Protein AF-0000000075736656 (afdb_homodimer)

Nearest PDB structures (foldseek):
  2fg9-assembly1_A  TM=9.011E-01  e=1.372E-15  Bacteroides thetaiotaomicron VPI-5482
  2fur-assembly1_B  TM=9.206E-01  e=6.835E-12  Thermoplasma acidophilum
  4ybn-assembly1_B  TM=9.066E-01  e=8.444E-11  Mycolicibacterium smegmatis MC2 155
  2hti-assembly1_A-2  TM=8.892E-01  e=1.388E-09  Halalkalibacterium halodurans
  3db0-assembly1_B  TM=8.129E-01  e=2.282E-08  Listeria innocua

Solvent-accessible surface area (backbone atoms only — not comparable to full-atom values): 19561 Å² total; per-residue (Å²): 129,81,70,53,76,59,56,61,67,61,54,82,69,63,87,76,46,49,73,45,77,50,61,69,58,45,51,48,53,62,66,68,50,59,58,34,38,40,16,30,14,52,93,39,39,22,38,57,48,76,38,54,43,18,71,78,90,66,37,40,29,32,74,39,66,79,64,53,58,69,53,58,34,46,76,77,33,34,40,32,11,38,36,36,67,50,80,65,57,67,45,83,47,96,47,75,89,54,47,26,57,18,30,40,33,36,37,32,34,29,41,50,44,78,56,78,54,63,70,59,42,52,50,42,51,48,46,34,48,51,74,77,35,89,71,82,78,86,75,54,68,72,57,54,71,58,46,34,34,35,36,30,47,62,73,40,75,45,25,37,34,29,58,73,66,76,76,71,71,77,60,74,73,83,71,101,130,83,71,54,75,60,55,61,68,63,53,82,67,61,89,75,46,48,72,46,78,51,62,69,59,46,50,48,52,61,67,68,52,58,57,34,38,39,14,30,14,51,93,38,40,22,41,55,47,77,39,56,42,16,71,78,89,67,38,39,29,32,74,40,65,77,64,54,60,68,53,58,35,45,75,78,33,33,40,32,10,37,36,36,69,50,82,63,56,67,44,83,48,95,47,74,90,54,46,26,56,17,30,40,35,37,37,32,35,27,42,49,44,79,56,77,53,63,70,60,41,51,52,41,49,47,46,33,47,51,74,78,36,90,72,84,78,85,75,54,68,71,57,54,68,57,47,33,32,36,36,30,46,64,73,39,74,46,24,38,34,29,59,73,64,77,76,70,72,78,59,73,73,83,73,100

Foldseek 3Di:
DPPPPQVVVPPPDPDFKDWDPDLVVVVCQVLVDQKKWKWADDPNDIDIDIFGWFDDSFKIKGKDFCDDDVNVRCVPGQKMKMKGKDFDAWDDDPDPVLIKGFMKMKMFIWGKDKDDDLVVLQVGVCRRVVSPDVDDDDDDPVNSVRMIMMMTGTPDMIMIGMPPDDSPDPPPPVVD/DPPPPQVVVPDPDPDQKDWDPDLVVVVCQVLPDQKKWKWADDPNDIDIDIFGWFDDSFKIKGKDFCDDDVNVRCVPGQKMKMKGKDFDAWDDDPDPVLIKGFMKMKMFIWGKDKDDDLVVLQVGVCRRVVSPDVDDDDDDPVNSVRMIMMMTGTPDMIMIGMPPDDSPDPPPPVVD

Secondary structure (DSSP, 8-state):
----HHHHH-S---TTSEEE--HHHHHHHHHH-SEEEEEEEETTEEEEEEEEEEE-SSEEEEEE-SSSHHHHHHTT--EEEEEEEEEEEEE--SSGGG-EEEEEEEEEEEEEEE---HHHHHHHHHHHHTTT-S------HHHHHH-EEEEEEEEEEEEEEES-S------TTS--/----HHHHH-S---TTSEEE--HHHHHHHHHH-SEEEEEEEETTEEEEEEEEEEE-SSEEEEEE-SSSHHHHHHTT--EEEEEEEEEEEEE--SSGGG-EEEEEEEEEEEEEEE---HHHHHHHHHHHHTTT-S------HHHHHH-EEEEEEEEEEEEEEES-S------TTS--

pLDDT: mean 78.46, std 19.65, range [22.95, 98.38]

Radius of gyration: 20.59 Å; Cα contacts (8 Å, |Δi|>4): 726; chains: 2; bounding box: 44×62×47 Å

Organism: Rhodopseudomonas palustris (strain ATCC BAA-98 / CGA009) (NCBI:txid258594)

Structure (mmCIF, N/CA/C/O backbone):
data_AF-0000000075736656-model_v1
#
loop_
_entity.id
_entity.type
_entity.pdbx_description
1 polymer 'Nitroimidazole resistance protein'
#
loop_
_atom_site.group_PDB
_atom_site.id
_atom_site.type_symbol
_at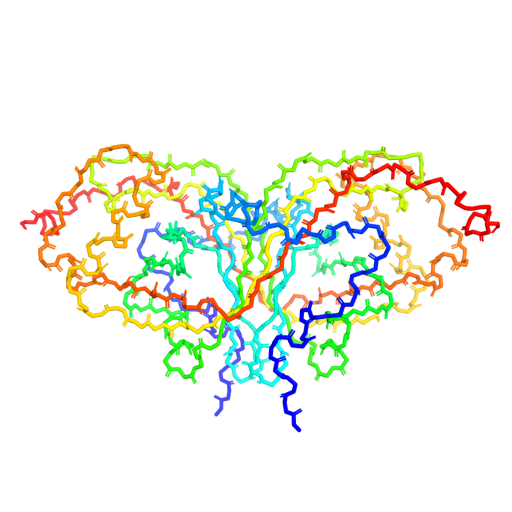om_site.label_atom_id
_atom_site.label_alt_id
_atom_site.label_comp_id
_atom_site.label_asym_id
_atom_site.label_entity_id
_atom_site.label_seq_id
_atom_site.pdbx_PDB_ins_code
_atom_site.Cartn_x
_atom_site.Cartn_y
_atom_site.Cartn_z
_atom_site.occupancy
_atom_site.B_iso_or_equiv
_atom_site.auth_seq_id
_atom_site.auth_comp_id
_atom_site.auth_asym_id
_atom_site.auth_atom_id
_atom_site.pdbx_PDB_model_num
ATOM 1 N N . MET A 1 1 ? 10.953 14.062 -20.953 1 29.14 1 MET A N 1
ATOM 2 C CA . MET A 1 1 ? 11.711 12.859 -20.625 1 29.14 1 MET A CA 1
ATOM 3 C C . MET A 1 1 ? 11.289 12.289 -19.281 1 29.14 1 MET A C 1
ATOM 5 O O . MET A 1 1 ? 11.336 12.992 -18.266 1 29.14 1 MET A O 1
ATOM 9 N N . THR A 1 2 ? 10.383 11.344 -19.344 1 38.88 2 THR A N 1
ATOM 10 C CA . THR A 1 2 ? 9.742 10.734 -18.188 1 38.88 2 THR A CA 1
ATOM 11 C C . THR A 1 2 ? 10.781 10.172 -17.234 1 38.88 2 THR A C 1
ATOM 13 O O . THR A 1 2 ? 11.648 9.391 -17.625 1 38.88 2 THR A O 1
ATOM 16 N N . GLU A 1 3 ? 11.195 10.938 -16.297 1 46.56 3 GLU A N 1
ATOM 17 C CA . GLU A 1 3 ? 12.219 10.484 -15.352 1 46.56 3 GLU A CA 1
ATOM 18 C C . GLU A 1 3 ? 11.984 9.031 -14.938 1 46.56 3 GLU A C 1
ATOM 20 O O . GLU A 1 3 ? 10.852 8.625 -14.688 1 46.56 3 GLU A O 1
ATOM 25 N N . PRO A 1 4 ? 12.984 8.188 -15.227 1 47.38 4 PRO A N 1
ATOM 26 C CA . PRO A 1 4 ? 12.859 6.773 -14.883 1 47.38 4 PRO A CA 1
ATOM 27 C C . PRO A 1 4 ? 12.367 6.559 -13.453 1 47.38 4 PRO A C 1
ATOM 29 O O . PRO A 1 4 ? 12.617 7.395 -12.578 1 47.38 4 PRO A O 1
ATOM 32 N N . ALA A 1 5 ? 11.352 5.723 -13.336 1 49.19 5 ALA A N 1
ATOM 33 C CA . ALA A 1 5 ? 10.82 5.363 -12.023 1 49.19 5 ALA A CA 1
ATOM 34 C C . ALA A 1 5 ? 11.922 5.324 -10.969 1 49.19 5 ALA A C 1
ATOM 36 O O . ALA A 1 5 ? 11.703 5.676 -9.812 1 49.19 5 ALA A O 1
ATOM 37 N N . SER A 1 6 ? 13.133 4.922 -11.43 1 48.47 6 SER A N 1
ATOM 38 C CA . SER A 1 6 ? 14.297 4.824 -10.555 1 48.47 6 SER A CA 1
ATOM 39 C C . SER A 1 6 ? 14.664 6.184 -9.969 1 48.47 6 SER A C 1
ATOM 41 O O . SER A 1 6 ? 15.164 6.262 -8.844 1 48.47 6 SER A O 1
ATOM 43 N N . ASP A 1 7 ? 14.438 7.176 -10.719 1 49.66 7 ASP A N 1
ATOM 44 C CA . ASP A 1 7 ? 14.828 8.508 -10.266 1 49.66 7 ASP A CA 1
ATOM 45 C C . ASP A 1 7 ? 13.969 8.953 -9.086 1 49.66 7 ASP A C 1
ATOM 47 O O . ASP A 1 7 ? 14.445 9.688 -8.211 1 49.66 7 ASP A O 1
ATOM 51 N N . LEU A 1 8 ? 12.836 8.414 -9.094 1 49.81 8 LEU A N 1
ATOM 52 C CA . LEU A 1 8 ? 11.922 8.766 -8.008 1 49.81 8 LEU A CA 1
ATOM 53 C C . LEU A 1 8 ? 12.445 8.25 -6.672 1 49.81 8 LEU A C 1
ATOM 55 O O . LEU A 1 8 ? 12.227 8.875 -5.633 1 49.81 8 LEU A O 1
ATOM 59 N N . LEU A 1 9 ? 13.172 7.172 -6.742 1 52.06 9 LEU A N 1
ATOM 60 C CA . LEU A 1 9 ? 13.664 6.555 -5.516 1 52.06 9 LEU A CA 1
ATOM 61 C C . LEU A 1 9 ? 15.039 7.105 -5.148 1 52.06 9 LEU A C 1
ATOM 63 O O . LEU A 1 9 ? 15.555 6.828 -4.066 1 52.06 9 LEU A O 1
ATOM 67 N N . SER A 1 10 ? 15.695 7.77 -6.09 1 49.81 10 SER A N 1
ATOM 68 C CA . SER A 1 10 ? 17.078 8.195 -5.902 1 49.81 10 SER A CA 1
ATOM 69 C C . SER A 1 10 ? 17.156 9.469 -5.059 1 49.81 10 SER A C 1
ATOM 71 O O . SER A 1 10 ? 18.25 9.953 -4.754 1 49.81 10 SER A O 1
ATOM 73 N N . ARG A 1 11 ? 16.078 10.016 -4.777 1 50.47 11 ARG A N 1
ATOM 74 C CA . ARG A 1 11 ? 16.219 11.273 -4.043 1 50.47 11 ARG A CA 1
ATOM 75 C C . ARG A 1 11 ? 16.625 11.008 -2.594 1 50.47 11 ARG A C 1
ATOM 77 O O . ARG A 1 11 ? 16.141 10.062 -1.972 1 50.47 11 ARG A O 1
ATOM 84 N N . PRO A 1 12 ? 17.75 11.789 -2.209 1 45 12 PRO A N 1
ATOM 85 C CA . PRO A 1 12 ? 18.203 11.625 -0.825 1 45 12 PRO A CA 1
ATOM 86 C C . PRO A 1 12 ? 17.062 11.781 0.187 1 45 12 PRO A C 1
ATOM 88 O O . PRO A 1 12 ? 16.156 12.586 -0.021 1 45 12 PRO A O 1
ATOM 91 N N . MET A 1 13 ? 16.734 10.648 0.789 1 46.41 13 MET A N 1
ATOM 92 C CA . MET A 1 13 ? 15.711 10.664 1.836 1 46.41 13 MET A CA 1
ATOM 93 C C . MET A 1 13 ? 16.031 11.727 2.885 1 46.41 13 MET A C 1
ATOM 95 O O . MET A 1 13 ? 17.188 12.023 3.145 1 46.41 13 MET A O 1
ATOM 99 N N . ARG A 1 14 ? 15.18 12.5 3.252 1 46.38 14 ARG A N 1
ATOM 100 C CA . ARG A 1 14 ? 15.367 13.484 4.312 1 46.38 14 ARG A CA 1
ATOM 101 C C . ARG A 1 14 ? 16.062 12.859 5.52 1 46.38 14 ARG A C 1
ATOM 103 O O . ARG A 1 14 ? 16.031 11.641 5.695 1 46.38 14 ARG A O 1
ATOM 110 N N . ARG A 1 15 ? 16.656 13.586 6.438 1 41.12 15 ARG A N 1
ATOM 111 C CA . ARG A 1 15 ? 17.578 13.383 7.543 1 41.12 15 ARG A CA 1
ATOM 112 C C . ARG A 1 15 ? 17.125 12.234 8.445 1 41.12 15 ARG A C 1
ATOM 114 O O . ARG A 1 15 ? 17.953 11.555 9.055 1 41.12 15 ARG A O 1
ATOM 121 N N . ARG A 1 16 ? 15.891 12.117 8.805 1 46.28 16 ARG A N 1
ATOM 122 C CA . ARG A 1 16 ? 15.617 11.211 9.922 1 46.28 16 ARG A CA 1
ATOM 123 C C . ARG A 1 16 ? 15.547 9.766 9.445 1 46.28 16 ARG A C 1
ATOM 125 O O . ARG A 1 16 ? 15.383 8.852 10.258 1 46.28 16 ARG A O 1
ATOM 132 N N . SER A 1 17 ? 15.281 9.43 8.242 1 52.59 17 SER A N 1
ATOM 133 C CA . SER A 1 17 ? 15.195 8.031 7.816 1 52.59 17 SER A CA 1
ATOM 134 C C . SER A 1 17 ? 16.531 7.523 7.305 1 52.59 17 SER A C 1
ATOM 136 O O . SER A 1 17 ? 17.25 8.242 6.605 1 52.59 17 SER A O 1
ATOM 138 N N . ARG A 1 18 ? 17.078 6.398 8.031 1 61.66 18 ARG A N 1
ATOM 139 C CA . ARG A 1 18 ? 18.281 5.723 7.551 1 61.66 18 ARG A CA 1
ATOM 140 C C . ARG A 1 18 ? 17.969 4.863 6.328 1 61.66 18 ARG A C 1
ATOM 142 O O . ARG A 1 18 ? 17.062 4.035 6.359 1 61.66 18 ARG A O 1
ATOM 149 N N . GLU A 1 19 ? 18.531 5.242 5.184 1 71.94 19 GLU A N 1
ATOM 150 C CA . GLU A 1 19 ? 18.484 4.387 4.004 1 71.94 19 GLU A CA 1
ATOM 151 C C . GLU A 1 19 ? 19.109 3.023 4.293 1 71.94 19 GLU A C 1
ATOM 153 O O . GLU A 1 19 ? 20.172 2.938 4.926 1 71.94 19 GLU A O 1
ATOM 158 N N . ILE A 1 20 ? 18.344 2.023 4.07 1 74.44 20 ILE A N 1
ATOM 159 C CA . ILE A 1 20 ? 18.891 0.67 4.129 1 74.44 20 ILE A CA 1
ATOM 160 C C . ILE A 1 20 ? 19.547 0.323 2.797 1 74.44 20 ILE A C 1
ATOM 162 O O . ILE A 1 20 ? 18.859 0.112 1.793 1 74.44 20 ILE A O 1
ATOM 166 N N . SER A 1 21 ? 20.766 0.365 2.779 1 72.94 21 SER A N 1
ATOM 167 C CA . SER A 1 21 ? 21.484 0.121 1.543 1 72.94 21 SER A CA 1
ATOM 168 C C . SER A 1 21 ? 21.922 -1.338 1.433 1 72.94 21 SER A C 1
ATOM 170 O O . SER A 1 21 ? 22.234 -1.816 0.341 1 72.94 21 SER A O 1
ATOM 172 N N . ASP A 1 22 ? 21.891 -2.039 2.543 1 80.69 22 ASP A N 1
ATOM 173 C CA . ASP A 1 22 ? 22.312 -3.436 2.549 1 80.69 22 ASP A CA 1
ATOM 174 C C . ASP A 1 22 ? 21.25 -4.336 1.92 1 80.69 22 ASP A C 1
ATOM 176 O O . ASP A 1 22 ? 20.156 -4.492 2.471 1 80.69 22 ASP A O 1
ATOM 180 N N . ARG A 1 23 ? 21.656 -4.922 0.83 1 85.5 23 ARG A N 1
ATOM 181 C CA . ARG A 1 23 ? 20.719 -5.77 0.085 1 85.5 23 ARG A CA 1
ATOM 182 C C . ARG A 1 23 ? 20.234 -6.934 0.941 1 85.5 23 ARG A C 1
ATOM 184 O O . ARG A 1 23 ? 19.094 -7.359 0.826 1 85.5 23 ARG A O 1
ATOM 191 N N . ALA A 1 24 ? 21.141 -7.379 1.772 1 87.81 24 ALA A N 1
ATOM 192 C CA . ALA A 1 24 ? 20.766 -8.492 2.639 1 87.81 24 ALA A CA 1
ATOM 193 C C . ALA A 1 24 ? 19.641 -8.086 3.588 1 87.81 24 ALA A C 1
ATOM 195 O O . ALA A 1 24 ? 18.734 -8.883 3.859 1 87.81 24 ALA A O 1
ATOM 196 N N . GLU A 1 25 ? 19.688 -6.875 4.043 1 86.12 25 GLU A N 1
ATOM 197 C CA . GLU A 1 25 ? 18.641 -6.367 4.922 1 86.12 25 GLU A CA 1
ATOM 198 C C . GLU A 1 25 ? 17.328 -6.184 4.16 1 86.12 25 GLU A C 1
ATOM 200 O O . GLU A 1 25 ? 16.25 -6.488 4.68 1 86.12 25 GLU A O 1
ATOM 205 N N . ILE A 1 26 ? 17.453 -5.715 2.99 1 89.5 26 ILE A N 1
ATOM 206 C CA . ILE A 1 26 ? 16.281 -5.527 2.141 1 89.5 26 ILE A CA 1
ATOM 207 C C . ILE A 1 26 ? 15.625 -6.879 1.871 1 89.5 26 ILE A C 1
ATOM 209 O O . ILE A 1 26 ? 14.406 -7.02 2.021 1 89.5 26 ILE A O 1
ATOM 213 N N . ASP A 1 27 ? 16.469 -7.848 1.568 1 89.94 27 ASP A N 1
ATOM 214 C CA . ASP A 1 27 ? 15.945 -9.188 1.295 1 89.94 27 ASP A CA 1
ATOM 215 C C . ASP A 1 27 ? 15.273 -9.773 2.531 1 89.94 27 ASP A C 1
ATOM 217 O O . ASP A 1 27 ? 14.258 -10.461 2.418 1 89.94 27 ASP A O 1
ATOM 221 N N . ALA A 1 28 ? 15.844 -9.461 3.66 1 88.25 28 ALA A N 1
ATOM 222 C CA . ALA A 1 28 ? 15.273 -9.969 4.906 1 88.25 28 ALA A CA 1
ATOM 223 C C . ALA A 1 28 ? 13.891 -9.375 5.152 1 88.25 28 ALA A C 1
ATOM 225 O O . ALA A 1 28 ? 12.977 -10.07 5.613 1 88.25 28 ALA A O 1
ATOM 226 N N . ILE A 1 29 ? 13.766 -8.117 4.801 1 88.81 29 ILE A N 1
ATOM 227 C CA . ILE A 1 29 ? 12.477 -7.453 4.965 1 88.81 29 ILE A CA 1
ATOM 228 C C . ILE A 1 29 ? 11.461 -8.047 3.992 1 88.81 29 ILE A C 1
ATOM 230 O O . ILE A 1 29 ? 10.328 -8.367 4.379 1 88.81 29 ILE A O 1
ATOM 234 N N . LEU A 1 30 ? 11.883 -8.289 2.785 1 90.56 30 LEU A N 1
ATOM 235 C CA . LEU A 1 30 ? 11 -8.875 1.778 1 90.56 30 LEU A CA 1
ATOM 236 C C . LEU A 1 30 ? 10.578 -10.281 2.176 1 90.56 30 LEU A C 1
ATOM 238 O O . LEU A 1 30 ? 9.461 -10.711 1.869 1 90.56 30 LEU A O 1
ATOM 242 N N . ALA A 1 31 ? 11.461 -10.898 2.914 1 85.62 31 ALA A N 1
ATOM 243 C CA . ALA A 1 31 ? 11.203 -12.281 3.299 1 85.62 31 ALA A CA 1
ATOM 244 C C . ALA A 1 31 ? 10.398 -12.352 4.594 1 85.62 31 ALA A C 1
ATOM 246 O O . ALA A 1 31 ? 9.867 -13.406 4.945 1 85.62 31 ALA A O 1
ATOM 247 N N . SER A 1 32 ? 10.312 -11.234 5.289 1 81.5 32 SER A N 1
ATOM 248 C CA . SER A 1 32 ? 9.781 -11.258 6.648 1 81.5 32 SER A CA 1
ATOM 249 C C . SER A 1 32 ? 8.266 -11.102 6.648 1 81.5 32 SER A C 1
ATOM 251 O O . SER A 1 32 ? 7.59 -11.539 7.586 1 81.5 32 SER A O 1
ATOM 253 N N . ASP A 1 33 ? 7.746 -10.43 5.684 1 82.19 33 ASP A N 1
ATOM 254 C CA . ASP A 1 33 ? 6.305 -10.195 5.668 1 82.19 33 ASP A CA 1
ATOM 255 C C . ASP A 1 33 ? 5.613 -11.055 4.617 1 82.19 33 ASP A C 1
ATOM 257 O O . ASP A 1 33 ? 6.273 -11.617 3.736 1 82.19 33 ASP A O 1
ATOM 261 N N . LYS A 1 34 ? 4.258 -11.25 4.801 1 85.81 34 LYS A N 1
ATOM 262 C CA . LYS A 1 34 ? 3.471 -12.055 3.875 1 85.81 34 LYS A CA 1
ATOM 263 C C . LYS A 1 34 ? 2.65 -11.18 2.936 1 85.81 34 LYS A C 1
ATOM 265 O O . LYS A 1 34 ? 2.156 -11.648 1.909 1 85.81 34 LYS A O 1
ATOM 270 N N . VAL A 1 35 ? 2.535 -9.961 3.369 1 88.88 35 VAL A N 1
ATOM 271 C CA . VAL A 1 35 ? 1.674 -9.078 2.592 1 88.88 35 VAL A CA 1
ATOM 272 C C . VAL A 1 35 ? 2.525 -8.039 1.854 1 88.88 35 VAL A C 1
ATOM 274 O O . VAL A 1 35 ? 3.42 -7.43 2.443 1 88.88 35 VAL A O 1
ATOM 277 N N . LEU A 1 36 ? 2.334 -7.965 0.629 1 93 36 LEU A N 1
ATOM 278 C CA . LEU A 1 36 ? 2.896 -6.957 -0.261 1 93 36 LEU A CA 1
ATOM 279 C C . LEU A 1 36 ? 1.827 -5.965 -0.707 1 93 36 LEU A C 1
ATOM 281 O O . LEU A 1 36 ? 0.732 -6.367 -1.108 1 93 36 LEU A O 1
ATOM 285 N N . HIS A 1 37 ? 2.066 -4.684 -0.543 1 95.38 37 HIS A N 1
ATOM 286 C CA . HIS A 1 37 ? 1.187 -3.672 -1.119 1 95.38 37 HIS A CA 1
ATOM 287 C C . HIS A 1 37 ? 1.62 -3.309 -2.535 1 95.38 37 HIS A C 1
ATOM 289 O O . HIS A 1 37 ? 2.756 -2.881 -2.75 1 95.38 37 HIS A O 1
ATOM 295 N N . LEU A 1 38 ? 0.745 -3.51 -3.455 1 97.06 38 LEU A N 1
ATOM 296 C CA . LEU A 1 38 ? 1.059 -3.365 -4.871 1 97.06 38 LEU A CA 1
ATOM 297 C C . LEU A 1 38 ? 0.313 -2.18 -5.477 1 97.06 38 LEU A C 1
ATOM 299 O O . LEU A 1 38 ? -0.919 -2.141 -5.457 1 97.06 38 LEU A O 1
ATOM 303 N N . ALA A 1 39 ? 1.036 -1.249 -5.984 1 98.19 39 ALA A N 1
ATOM 304 C CA . ALA A 1 39 ? 0.445 -0.102 -6.668 1 98.19 39 ALA A CA 1
ATOM 305 C C . ALA A 1 39 ? 0.59 -0.231 -8.18 1 98.19 39 ALA A C 1
ATOM 307 O O . ALA A 1 39 ? 1.651 -0.614 -8.68 1 98.19 39 ALA A O 1
ATOM 308 N N . LEU A 1 40 ? -0.44 0.026 -8.844 1 98.12 40 LEU A N 1
ATOM 309 C CA . LEU A 1 40 ? -0.55 0.041 -10.297 1 98.12 40 LEU A CA 1
ATOM 310 C C . LEU A 1 40 ? -1.104 1.375 -10.789 1 98.12 40 LEU A C 1
ATOM 312 O O . LEU A 1 40 ? -1.563 2.193 -9.984 1 98.12 40 LEU A O 1
ATOM 316 N N . ALA A 1 41 ? -1.006 1.618 -12.086 1 97.62 41 ALA A N 1
ATOM 317 C CA . ALA A 1 41 ? -1.57 2.846 -12.648 1 97.62 41 ALA A CA 1
ATOM 318 C C . ALA A 1 41 ? -2.135 2.604 -14.039 1 97.62 41 ALA A C 1
ATOM 320 O O . ALA A 1 41 ? -1.54 1.878 -14.844 1 97.62 41 ALA A O 1
ATOM 321 N N . ARG A 1 42 ? -3.271 3.084 -14.195 1 95.94 42 ARG A N 1
ATOM 322 C CA . ARG A 1 42 ? -3.867 3.141 -15.523 1 95.94 42 ARG A CA 1
ATOM 323 C C . ARG A 1 42 ? -4.379 4.543 -15.836 1 95.94 42 ARG A C 1
ATOM 325 O O . ARG A 1 42 ? -5.184 5.098 -15.086 1 95.94 42 ARG A O 1
ATOM 332 N N . ASP A 1 43 ? -3.889 5.188 -16.906 1 94.12 43 ASP A N 1
ATOM 333 C CA . ASP A 1 43 ? -4.293 6.535 -17.297 1 94.12 43 ASP A CA 1
ATOM 334 C C . ASP A 1 43 ? -4.078 7.523 -16.156 1 94.12 43 ASP A C 1
ATOM 336 O O . ASP A 1 43 ? -4.949 8.344 -15.867 1 94.12 43 ASP A O 1
ATOM 340 N N . ASN A 1 44 ? -3.035 7.348 -15.461 1 94.06 44 ASN A N 1
ATOM 341 C CA . ASN A 1 44 ? -2.568 8.188 -14.359 1 94.06 44 ASN A CA 1
ATOM 342 C C . ASN A 1 44 ? -3.498 8.094 -13.156 1 94.06 44 ASN A C 1
ATOM 344 O O . ASN A 1 44 ? -3.521 9 -12.312 1 94.06 44 ASN A O 1
ATOM 348 N N . VAL A 1 45 ? -4.363 7.062 -13.156 1 96.19 45 VAL A N 1
ATOM 349 C CA . VAL A 1 45 ? -5.152 6.742 -11.969 1 96.19 45 VAL A CA 1
ATOM 350 C C . VAL A 1 45 ? -4.477 5.617 -11.188 1 96.19 45 VAL A C 1
ATOM 352 O O . VAL A 1 45 ? -4.332 4.5 -11.695 1 96.19 45 VAL A O 1
ATOM 355 N N . PRO A 1 46 ? -4.047 5.918 -9.984 1 97.94 46 PRO A N 1
ATOM 356 C CA . PRO A 1 46 ? -3.389 4.871 -9.203 1 97.94 46 PRO A CA 1
ATOM 357 C C . PRO A 1 46 ? -4.371 3.85 -8.641 1 97.94 46 PRO A C 1
ATOM 359 O O . PRO A 1 46 ? -5.527 4.184 -8.367 1 97.94 46 PRO A O 1
ATOM 362 N N . PHE A 1 47 ? -4.012 2.678 -8.555 1 96.12 47 PHE A N 1
ATOM 363 C CA . PHE A 1 47 ? -4.723 1.594 -7.887 1 96.12 47 PHE A CA 1
ATOM 364 C C . PHE A 1 47 ? -3.789 0.822 -6.961 1 96.12 47 PHE A C 1
ATOM 366 O O . PHE A 1 47 ? -2.639 0.556 -7.316 1 96.12 47 PHE A O 1
ATOM 373 N N . LEU A 1 48 ? -4.242 0.487 -5.859 1 95.88 48 LEU A N 1
ATOM 374 C CA . LEU A 1 48 ? -3.451 -0.132 -4.801 1 95.88 48 LEU A CA 1
ATOM 375 C C . LEU A 1 48 ? -4.18 -1.331 -4.207 1 95.88 48 LEU A C 1
ATOM 377 O O . LEU A 1 48 ? -5.383 -1.262 -3.941 1 95.88 48 LEU A O 1
ATOM 381 N N . VAL A 1 49 ? -3.488 -2.445 -3.994 1 92.25 49 VAL A N 1
ATOM 382 C CA . VAL A 1 49 ? -4.117 -3.635 -3.426 1 92.25 49 VAL A CA 1
ATOM 383 C C . VAL A 1 49 ? -3.088 -4.43 -2.621 1 92.25 49 VAL A C 1
ATOM 385 O O . VAL A 1 49 ? -1.939 -4.574 -3.045 1 92.25 49 VAL A O 1
ATOM 388 N N . PRO A 1 50 ? -3.424 -4.82 -1.459 1 91.75 50 PRO A N 1
ATOM 389 C CA . PRO A 1 50 ? -2.557 -5.77 -0.754 1 91.75 50 PRO A CA 1
ATOM 390 C C . PRO A 1 50 ? -2.689 -7.195 -1.283 1 91.75 50 PRO A C 1
ATOM 392 O O . PRO A 1 50 ? -3.799 -7.648 -1.575 1 91.75 50 PRO A O 1
ATOM 395 N N . VAL A 1 51 ? -1.591 -7.91 -1.387 1 89.56 51 VAL A N 1
ATOM 396 C CA . VAL A 1 51 ? -1.597 -9.273 -1.896 1 89.56 51 VAL A CA 1
ATOM 397 C C . VAL A 1 51 ? -0.562 -10.109 -1.147 1 89.56 51 VAL A C 1
ATOM 399 O O . VAL A 1 51 ? 0.444 -9.586 -0.669 1 89.56 51 VAL A O 1
ATOM 402 N N . PHE A 1 52 ? -0.81 -11.344 -1.065 1 87.88 52 PHE A N 1
ATOM 403 C CA . PHE A 1 52 ? 0.249 -12.25 -0.643 1 87.88 52 PHE A CA 1
ATOM 404 C C . PHE A 1 52 ? 1.277 -12.438 -1.752 1 87.88 52 PHE A C 1
ATOM 406 O O . PHE A 1 52 ? 0.947 -12.336 -2.936 1 87.88 52 PHE A O 1
ATOM 413 N N . TYR A 1 53 ? 2.504 -12.688 -1.301 1 92.69 53 TYR A N 1
ATOM 414 C CA . TYR A 1 53 ? 3.537 -12.789 -2.324 1 92.69 53 TYR A CA 1
ATOM 415 C C . TYR A 1 53 ? 4.625 -13.773 -1.906 1 92.69 53 TYR A C 1
ATOM 417 O O . TYR A 1 53 ? 4.719 -14.141 -0.733 1 92.69 53 TYR A O 1
ATOM 425 N N . GLY A 1 54 ? 5.266 -14.258 -2.865 1 94.56 54 GLY A N 1
ATOM 426 C CA . GLY A 1 54 ? 6.516 -14.977 -2.703 1 94.56 54 GLY A CA 1
ATOM 427 C C . GLY A 1 54 ? 7.715 -14.227 -3.25 1 94.56 54 GLY A C 1
ATOM 428 O O . GLY A 1 54 ? 7.574 -13.398 -4.156 1 94.56 54 GLY A O 1
ATOM 429 N N . PHE A 1 55 ? 8.859 -14.438 -2.684 1 95.5 55 PHE A N 1
ATOM 430 C CA . PHE A 1 55 ? 10.117 -13.828 -3.098 1 95.5 55 PHE A CA 1
ATOM 431 C C . PHE A 1 55 ? 11.203 -14.883 -3.275 1 95.5 55 PHE A C 1
ATOM 433 O O . PHE A 1 55 ? 11.461 -15.68 -2.365 1 95.5 55 PHE A O 1
ATOM 440 N N . ASP A 1 56 ? 11.836 -14.906 -4.445 1 93.88 56 ASP A N 1
ATOM 441 C CA . ASP A 1 56 ? 12.82 -15.953 -4.688 1 93.88 56 ASP A CA 1
ATOM 442 C C . ASP A 1 56 ? 14.242 -15.383 -4.668 1 93.88 56 ASP A C 1
ATOM 444 O O . ASP A 1 56 ? 15.18 -16.031 -5.141 1 93.88 56 ASP A O 1
ATOM 448 N N . GLY A 1 57 ? 14.43 -14.125 -4.211 1 90.62 57 GLY A N 1
ATOM 449 C CA . GLY A 1 57 ? 15.727 -13.477 -4.18 1 90.62 57 GLY A CA 1
ATOM 450 C C . GLY A 1 57 ? 15.961 -12.547 -5.352 1 90.62 57 GLY A C 1
ATOM 451 O O . GLY A 1 57 ? 16.875 -11.719 -5.324 1 90.62 57 GLY A O 1
ATOM 452 N N . LYS A 1 58 ? 15.117 -12.711 -6.367 1 91.5 58 LYS A N 1
ATOM 453 C CA . LYS A 1 58 ? 15.281 -11.898 -7.566 1 91.5 58 LYS A CA 1
ATOM 454 C C . LYS A 1 58 ? 13.961 -11.242 -7.969 1 91.5 58 LYS A C 1
ATOM 456 O O . LYS A 1 58 ? 13.93 -10.055 -8.297 1 91.5 58 LYS A O 1
ATOM 461 N N . ALA A 1 59 ? 12.953 -12 -7.902 1 96.75 59 ALA A N 1
ATOM 462 C CA . ALA A 1 59 ? 11.641 -11.531 -8.328 1 96.75 59 ALA A CA 1
ATOM 463 C C . ALA A 1 59 ? 10.586 -11.812 -7.266 1 96.75 59 ALA A C 1
ATOM 465 O O . ALA A 1 59 ? 10.797 -12.648 -6.379 1 96.75 59 ALA A O 1
ATOM 466 N N . LEU A 1 60 ? 9.562 -11.031 -7.367 1 97.44 60 LEU A N 1
ATOM 467 C CA . LEU A 1 60 ? 8.383 -11.266 -6.539 1 97.44 60 LEU A CA 1
ATOM 468 C C . LEU A 1 60 ? 7.297 -11.977 -7.336 1 97.44 60 LEU A C 1
ATOM 470 O O . LEU A 1 60 ? 7.164 -11.766 -8.539 1 97.44 60 LEU A O 1
ATOM 474 N N . TYR A 1 61 ? 6.496 -12.781 -6.633 1 97 61 TYR A N 1
ATOM 475 C CA . TYR A 1 61 ? 5.402 -13.516 -7.262 1 97 61 TYR A CA 1
ATOM 476 C C . TYR A 1 61 ? 4.098 -13.305 -6.504 1 97 61 TYR A C 1
ATOM 478 O O . TYR A 1 61 ? 4.074 -13.328 -5.273 1 97 61 TYR A O 1
ATOM 486 N N . VAL A 1 62 ? 3.064 -13.094 -7.273 1 94.62 62 VAL A N 1
ATOM 487 C CA . VAL A 1 62 ? 1.733 -12.883 -6.715 1 94.62 62 VAL A CA 1
ATOM 488 C C . VAL A 1 62 ? 0.729 -13.805 -7.402 1 94.62 62 VAL A C 1
ATOM 490 O O . VAL A 1 62 ? 0.751 -13.953 -8.625 1 94.62 62 VAL A O 1
ATOM 493 N N . HIS A 1 63 ? -0.076 -14.383 -6.574 1 88.31 63 HIS A N 1
ATOM 494 C CA . HIS A 1 63 ? -1.185 -15.164 -7.117 1 88.31 63 HIS A CA 1
ATOM 495 C C . HIS A 1 63 ? -2.412 -14.289 -7.34 1 88.31 63 HIS A C 1
ATOM 497 O O . HIS A 1 63 ? -2.691 -13.383 -6.551 1 88.31 63 HIS A O 1
ATOM 503 N N . SER A 1 64 ? -3.09 -14.5 -8.422 1 83.62 64 SER A N 1
ATOM 504 C CA . SER A 1 64 ? -4.301 -13.734 -8.703 1 83.62 64 SER A CA 1
ATOM 505 C C . SER A 1 64 ? -5.34 -14.586 -9.422 1 83.62 64 SER A C 1
ATOM 507 O O . SER A 1 64 ? -5.004 -15.617 -10.016 1 83.62 64 SER A O 1
ATOM 509 N N . ALA A 1 65 ? -6.602 -14.125 -9.203 1 75.88 65 ALA A N 1
ATOM 510 C CA . ALA A 1 65 ? -7.633 -14.648 -10.102 1 75.88 65 ALA A CA 1
ATOM 511 C C . ALA A 1 65 ? -7.402 -14.18 -11.531 1 75.88 65 ALA A C 1
ATOM 513 O O . ALA A 1 65 ? -6.578 -13.297 -11.781 1 75.88 65 ALA A O 1
ATOM 514 N N . SER A 1 66 ? -8.117 -14.75 -12.398 1 77.94 66 SER A N 1
ATOM 515 C CA . SER A 1 66 ? -7.922 -14.453 -13.812 1 77.94 66 SER A CA 1
ATOM 516 C C . SER A 1 66 ? -8.594 -13.141 -14.195 1 77.94 66 SER A C 1
ATOM 518 O O . SER A 1 66 ? -8.352 -12.602 -15.281 1 77.94 66 SER A O 1
ATOM 520 N N . ALA A 1 67 ? -9.383 -12.648 -13.281 1 74.81 67 ALA A N 1
ATOM 521 C CA . ALA A 1 67 ? -10.094 -11.398 -13.539 1 74.81 67 ALA A CA 1
ATOM 522 C C . ALA A 1 67 ? -9.953 -10.438 -12.359 1 74.81 67 ALA A C 1
ATOM 524 O O . ALA A 1 67 ? -9.555 -10.844 -11.266 1 74.81 67 ALA A O 1
ATOM 525 N N . GLY A 1 68 ? -10.219 -9.18 -12.734 1 83.38 68 GLY A N 1
ATOM 526 C CA . GLY A 1 68 ? -10.141 -8.164 -11.703 1 83.38 68 GLY A CA 1
ATOM 527 C C . GLY A 1 68 ? -9.398 -6.914 -12.141 1 83.38 68 GLY A C 1
ATOM 528 O O . GLY A 1 68 ? -8.789 -6.898 -13.211 1 83.38 68 GLY A O 1
ATOM 529 N N . THR A 1 69 ? -9.391 -5.988 -11.273 1 86.12 69 THR A N 1
ATOM 530 C CA . THR A 1 69 ? -8.875 -4.66 -11.586 1 86.12 69 THR A CA 1
ATOM 531 C C . THR A 1 69 ? -7.371 -4.711 -11.852 1 86.12 69 THR A C 1
ATOM 533 O O . THR A 1 69 ? -6.887 -4.137 -12.828 1 86.12 69 THR A O 1
ATOM 536 N N . LYS A 1 70 ? -6.637 -5.434 -10.992 1 90.12 70 LYS A N 1
ATOM 537 C CA . LYS A 1 70 ? -5.188 -5.441 -11.18 1 90.12 70 LYS A CA 1
ATOM 538 C C . LYS A 1 70 ? -4.805 -6.137 -12.477 1 90.12 70 LYS A C 1
ATOM 540 O O . LYS A 1 70 ? -3.865 -5.719 -13.156 1 90.12 70 LYS A O 1
ATOM 545 N N . ILE A 1 71 ? -5.539 -7.176 -12.852 1 90.62 71 ILE A N 1
ATOM 546 C CA . ILE A 1 71 ? -5.266 -7.906 -14.086 1 90.62 71 ILE A CA 1
ATOM 547 C C . ILE A 1 71 ? -5.527 -7 -15.281 1 90.62 71 ILE A C 1
ATOM 549 O O . ILE A 1 71 ? -4.707 -6.93 -16.203 1 90.62 71 ILE A O 1
ATOM 553 N N . GLU A 1 72 ? -6.598 -6.328 -15.227 1 92.5 72 GLU A N 1
ATOM 554 C CA . GLU A 1 72 ? -6.953 -5.438 -16.328 1 92.5 72 GLU A CA 1
ATOM 555 C C . GLU A 1 72 ? -5.93 -4.316 -16.484 1 92.5 72 GLU A C 1
ATOM 557 O O . GLU A 1 72 ? -5.551 -3.965 -17.609 1 92.5 72 GLU A O 1
ATOM 562 N N . ILE A 1 73 ? -5.48 -3.783 -15.43 1 95.38 73 ILE A N 1
ATOM 563 C CA . ILE A 1 73 ? -4.488 -2.713 -15.477 1 95.38 73 ILE A CA 1
ATOM 564 C C . ILE A 1 73 ? -3.174 -3.246 -16.031 1 95.38 73 ILE A C 1
ATOM 566 O O . ILE A 1 73 ? -2.559 -2.617 -16.891 1 95.38 73 ILE A O 1
ATOM 570 N N . LEU A 1 74 ? -2.816 -4.449 -15.57 1 95.81 74 LEU A N 1
ATOM 571 C CA . LEU A 1 74 ? -1.519 -5.008 -15.938 1 95.81 74 LEU A CA 1
ATOM 572 C C . LEU A 1 74 ? -1.479 -5.371 -17.422 1 95.81 74 LEU A C 1
ATOM 574 O O . LEU A 1 74 ? -0.4 -5.496 -18 1 95.81 74 LEU A O 1
ATOM 578 N N . LYS A 1 75 ? -2.639 -5.52 -18.047 1 94.81 75 LYS A N 1
ATOM 579 C CA . LYS A 1 75 ? -2.701 -5.789 -19.484 1 94.81 75 LYS A CA 1
ATOM 580 C C . LYS A 1 75 ? -2.305 -4.559 -20.297 1 94.81 75 LYS A C 1
ATOM 582 O O . LYS A 1 75 ? -1.914 -4.672 -21.453 1 94.81 75 LYS A O 1
ATOM 587 N N . THR A 1 76 ? -2.344 -3.365 -19.703 1 95.38 76 THR A N 1
ATOM 588 C CA . THR A 1 76 ? -2.086 -2.135 -20.438 1 95.38 76 THR A CA 1
ATOM 589 C C . THR A 1 76 ? -0.862 -1.413 -19.891 1 95.38 76 THR A C 1
ATOM 591 O O . THR A 1 76 ? -0.221 -0.631 -20.594 1 95.38 76 THR A O 1
ATOM 594 N N . ASN A 1 77 ? -0.533 -1.549 -18.672 1 97.44 77 ASN A N 1
ATOM 595 C CA . ASN A 1 77 ? 0.609 -0.945 -17.984 1 97.44 77 ASN A CA 1
ATOM 596 C C . ASN A 1 77 ? 1.23 -1.903 -16.969 1 97.44 77 ASN A C 1
ATOM 598 O O . ASN A 1 77 ? 0.659 -2.145 -15.914 1 97.44 77 ASN A O 1
ATOM 602 N N . ASN A 1 78 ? 2.416 -2.396 -17.281 1 97.94 78 ASN A N 1
ATOM 603 C CA . ASN A 1 78 ? 2.998 -3.432 -16.438 1 97.94 78 ASN A CA 1
ATOM 604 C C . ASN A 1 78 ? 3.953 -2.84 -15.406 1 97.94 78 ASN A C 1
ATOM 606 O O . ASN A 1 78 ? 4.688 -3.572 -14.742 1 97.94 78 ASN A O 1
ATOM 610 N N . ARG A 1 79 ? 4.012 -1.492 -15.352 1 97.69 79 ARG A N 1
ATOM 611 C CA . ARG A 1 79 ? 4.801 -0.833 -14.32 1 97.69 79 ARG A CA 1
ATOM 612 C C . ARG A 1 79 ? 4.113 -0.927 -12.961 1 97.69 79 ARG A C 1
ATOM 614 O O . ARG A 1 79 ? 2.92 -0.646 -12.844 1 97.69 79 ARG A O 1
ATOM 621 N N . VAL A 1 80 ? 4.867 -1.352 -12 1 98.38 80 VAL A N 1
ATOM 622 C CA . VAL A 1 80 ? 4.289 -1.472 -10.664 1 98.38 80 VAL A CA 1
ATOM 623 C C . VAL A 1 80 ? 5.242 -0.875 -9.633 1 98.38 80 VAL A C 1
ATOM 625 O O . VAL A 1 80 ? 6.441 -0.735 -9.898 1 98.38 80 VAL A O 1
ATOM 628 N N . CYS A 1 81 ? 4.789 -0.395 -8.586 1 98.12 81 CYS A N 1
ATOM 629 C CA . CYS A 1 81 ? 5.508 -0.076 -7.359 1 98.12 81 CYS A CA 1
ATOM 630 C C . CYS A 1 81 ? 5.031 -0.95 -6.207 1 98.12 81 CYS A C 1
ATOM 632 O O . CYS A 1 81 ? 3.832 -1.186 -6.055 1 98.12 81 CYS A O 1
ATOM 634 N N . PHE A 1 82 ? 5.914 -1.499 -5.445 1 97.12 82 PHE A N 1
ATOM 635 C CA . PHE A 1 82 ? 5.531 -2.373 -4.344 1 97.12 82 PHE A CA 1
ATOM 636 C C . PHE A 1 82 ? 6.168 -1.906 -3.039 1 97.12 82 PHE A C 1
ATOM 638 O O . PHE A 1 82 ? 7.176 -1.198 -3.051 1 97.12 82 PHE A O 1
ATOM 645 N N . GLU A 1 83 ? 5.527 -2.264 -1.995 1 95.12 83 GLU A N 1
ATOM 646 C CA . GLU A 1 83 ? 5.957 -1.864 -0.659 1 95.12 83 GLU A CA 1
ATOM 647 C C . GLU A 1 83 ? 5.734 -2.984 0.352 1 95.12 83 GLU A C 1
ATOM 649 O O . GLU A 1 83 ? 4.707 -3.662 0.318 1 95.12 83 GLU A O 1
ATOM 654 N N . VAL A 1 84 ? 6.727 -3.27 1.131 1 92.81 84 VAL A N 1
ATOM 655 C CA . VAL A 1 84 ? 6.645 -4.168 2.277 1 92.81 84 VAL A CA 1
ATOM 656 C C . VAL A 1 84 ? 7.133 -3.449 3.533 1 92.81 84 VAL A C 1
ATOM 658 O O . VAL A 1 84 ? 8.211 -2.855 3.535 1 92.81 84 VAL A O 1
ATOM 661 N N . THR A 1 85 ? 6.289 -3.412 4.5 1 85.62 85 THR A N 1
ATOM 662 C CA . THR A 1 85 ? 6.656 -2.742 5.742 1 85.62 85 THR A CA 1
ATOM 663 C C . THR A 1 85 ? 6.609 -3.717 6.918 1 85.62 85 THR A C 1
ATOM 665 O O . THR A 1 85 ? 5.633 -4.453 7.078 1 85.62 85 THR A O 1
ATOM 668 N N . THR A 1 86 ? 7.668 -3.768 7.609 1 77.12 86 THR A N 1
ATOM 669 C CA . THR A 1 86 ? 7.695 -4.504 8.867 1 77.12 86 THR A CA 1
ATOM 670 C C . THR A 1 86 ? 7.566 -3.551 10.055 1 77.12 86 THR A C 1
ATOM 672 O O . THR A 1 86 ? 8.383 -2.646 10.219 1 77.12 86 THR A O 1
ATOM 675 N N . GLU A 1 87 ? 6.371 -3.576 10.656 1 67.44 87 GLU A N 1
ATOM 676 C CA . GLU A 1 87 ? 6.07 -2.627 11.719 1 67.44 87 GLU A CA 1
ATOM 677 C C . GLU A 1 87 ? 6.758 -3.021 13.023 1 67.44 87 GLU A C 1
ATOM 679 O O . GLU A 1 87 ? 6.832 -4.207 13.359 1 67.44 87 GLU A O 1
ATOM 684 N N . ASN A 1 88 ? 7.375 -1.978 13.531 1 60.44 88 ASN A N 1
ATOM 685 C CA . ASN A 1 88 ? 7.98 -2.234 14.836 1 60.44 88 ASN A CA 1
ATOM 686 C C . ASN A 1 88 ? 7.512 -1.223 15.875 1 60.44 88 ASN A C 1
ATOM 688 O O . ASN A 1 88 ? 8.258 -0.889 16.797 1 60.44 88 ASN A O 1
ATOM 692 N N . GLY A 1 89 ? 6.363 -0.746 15.664 1 63.25 89 GLY A N 1
ATOM 693 C CA . GLY A 1 89 ? 5.84 0.107 16.719 1 63.25 89 GLY A CA 1
ATOM 694 C C . GLY A 1 89 ? 6.152 1.576 16.5 1 63.25 89 GLY A C 1
ATOM 695 O O . GLY A 1 89 ? 6.34 2.02 15.375 1 63.25 89 GLY A O 1
ATOM 696 N N . VAL A 1 90 ? 5.84 2.496 17.5 1 63.44 90 VAL A N 1
ATOM 697 C CA . VAL A 1 90 ? 6.066 3.936 17.438 1 63.44 90 VAL A CA 1
ATOM 698 C C . VAL A 1 90 ? 6.926 4.363 18.625 1 63.44 90 VAL A C 1
ATOM 700 O O . VAL A 1 90 ? 6.754 3.861 19.75 1 63.44 90 VAL A O 1
ATOM 703 N N . VAL A 1 91 ? 8.008 5.07 18.266 1 62.41 91 VAL A N 1
ATOM 704 C CA . VAL A 1 91 ? 8.773 5.703 19.328 1 62.41 91 VAL A CA 1
ATOM 705 C C . VAL A 1 91 ? 8.086 6.996 19.766 1 62.41 91 VAL A C 1
ATOM 707 O O . VAL A 1 91 ? 7.848 7.887 18.953 1 62.41 91 VAL A O 1
ATOM 710 N N . THR A 1 92 ? 7.531 6.945 20.984 1 64.56 92 THR A N 1
ATOM 711 C CA . THR A 1 92 ? 6.891 8.141 21.531 1 64.56 92 THR A CA 1
ATOM 712 C C . THR A 1 92 ? 7.934 9.109 22.078 1 64.56 92 THR A C 1
ATOM 714 O O . THR A 1 92 ? 9.008 8.695 22.516 1 64.56 92 THR A O 1
ATOM 717 N N . ALA A 1 93 ? 7.75 10.414 21.688 1 64.75 93 ALA A N 1
ATOM 718 C CA . ALA A 1 93 ? 8.648 11.469 22.156 1 64.75 93 ALA A CA 1
ATOM 719 C C . ALA A 1 93 ? 7.879 12.547 22.906 1 64.75 93 ALA A C 1
ATOM 721 O O . ALA A 1 93 ? 6.648 12.508 22.984 1 64.75 93 ALA A O 1
ATOM 722 N N . GLU A 1 94 ? 8.656 13.359 23.609 1 64.06 94 GLU A N 1
ATOM 723 C CA . GLU A 1 94 ? 8.07 14.477 24.344 1 64.06 94 GLU A CA 1
ATOM 724 C C . GLU A 1 94 ? 7.359 15.445 23.406 1 64.06 94 GLU A C 1
ATOM 726 O O . GLU A 1 94 ? 6.305 15.992 23.75 1 64.06 94 GLU A O 1
ATOM 731 N N . ALA A 1 95 ? 7.926 15.688 22.281 1 63.75 95 ALA A N 1
ATOM 732 C CA . ALA A 1 95 ? 7.305 16.531 21.266 1 63.75 95 ALA A CA 1
ATOM 733 C C . ALA A 1 95 ? 6.656 15.695 20.172 1 63.75 95 ALA A C 1
ATOM 735 O O . ALA A 1 95 ? 7.223 14.695 19.734 1 63.75 95 ALA A O 1
ATOM 736 N N . ALA A 1 96 ? 5.41 16.062 19.844 1 62.19 96 ALA A N 1
ATOM 737 C CA . ALA A 1 96 ? 4.617 15.32 18.875 1 62.19 96 ALA A CA 1
ATOM 738 C C . ALA A 1 96 ? 5.387 15.133 17.562 1 62.19 96 ALA A C 1
ATOM 740 O O . ALA A 1 96 ? 5.32 14.062 16.953 1 62.19 96 ALA A O 1
ATOM 741 N N . CYS A 1 97 ? 6.141 16.156 17.188 1 62.72 97 CYS A N 1
ATOM 742 C CA . CYS A 1 97 ? 6.852 16.125 15.914 1 62.72 97 CYS A CA 1
ATOM 743 C C . CYS A 1 97 ? 7.961 15.07 15.938 1 62.72 97 CYS A C 1
ATOM 745 O O . CYS A 1 97 ? 8.492 14.695 14.891 1 62.72 97 CYS A O 1
ATOM 747 N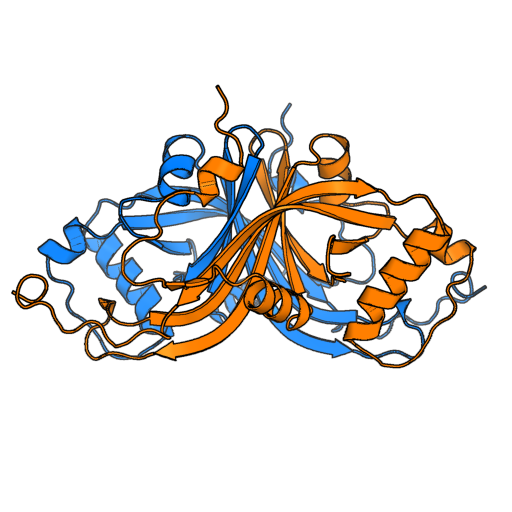 N . ASP A 1 98 ? 8.188 14.594 17.188 1 60.91 98 ASP A N 1
ATOM 748 C CA . ASP A 1 98 ? 9.289 13.656 17.328 1 60.91 98 ASP A CA 1
ATOM 749 C C . ASP A 1 98 ? 8.789 12.211 17.375 1 60.91 98 ASP A C 1
ATOM 751 O O . ASP A 1 98 ? 9.57 11.273 17.531 1 60.91 98 ASP A O 1
ATOM 755 N N . PHE A 1 99 ? 7.504 12.156 17.281 1 62.97 99 PHE A N 1
ATOM 756 C CA . PHE A 1 99 ? 6.996 10.797 17.188 1 62.97 99 PHE A CA 1
ATOM 757 C C . PHE A 1 99 ? 7.449 10.133 15.891 1 62.97 99 PHE A C 1
ATOM 759 O O . PHE A 1 99 ? 7.438 10.766 14.836 1 62.97 99 PHE A O 1
ATOM 766 N N . GLU A 1 100 ? 8.242 9.102 16.047 1 62.06 100 GLU A N 1
ATOM 767 C CA . GLU A 1 100 ? 8.727 8.438 14.844 1 62.06 100 GLU A CA 1
ATOM 768 C C . GLU A 1 100 ? 8.211 7 14.766 1 62.06 100 GLU A C 1
ATOM 770 O O . GLU A 1 100 ? 8.234 6.273 15.758 1 62.06 100 GLU A O 1
ATOM 775 N N . ALA A 1 101 ? 7.574 6.762 13.695 1 62.66 101 ALA A N 1
ATOM 776 C CA . ALA A 1 101 ? 7.223 5.367 13.445 1 62.66 101 ALA A CA 1
ATOM 777 C C . ALA A 1 101 ? 8.469 4.484 13.398 1 62.66 101 ALA A C 1
ATOM 779 O O . ALA A 1 101 ? 9.5 4.887 12.859 1 62.66 101 ALA A O 1
ATOM 780 N N . LYS A 1 102 ? 8.5 3.441 14.242 1 72.06 102 LYS A N 1
ATOM 781 C CA . LYS A 1 102 ? 9.562 2.447 14.125 1 72.06 102 LYS A CA 1
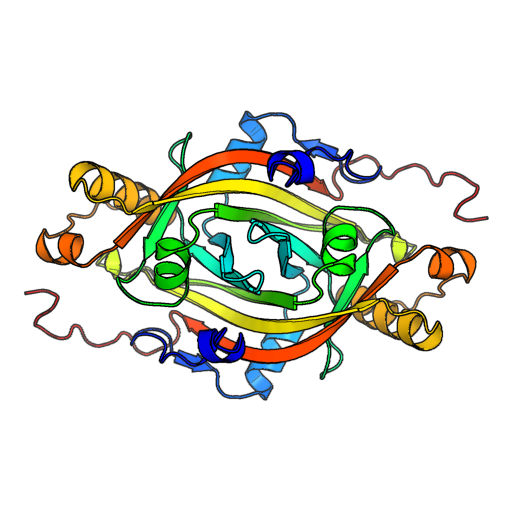ATOM 782 C C . LYS A 1 102 ? 9.195 1.371 13.109 1 72.06 102 LYS A C 1
ATOM 784 O O . LYS A 1 102 ? 8.453 0.438 13.422 1 72.06 102 LYS A O 1
ATOM 789 N N . HIS A 1 103 ? 9.547 1.643 11.969 1 75.56 103 HIS A N 1
ATOM 790 C CA . HIS A 1 103 ? 9.234 0.665 10.93 1 75.56 103 HIS A CA 1
ATOM 791 C C . HIS A 1 103 ? 10.336 0.616 9.867 1 75.56 103 HIS A C 1
ATOM 793 O O . HIS A 1 103 ? 11.102 1.57 9.719 1 75.56 103 HIS A O 1
ATOM 799 N N . ARG A 1 104 ? 10.477 -0.66 9.398 1 83.44 104 ARG A N 1
ATOM 800 C CA . ARG A 1 104 ? 11.312 -0.864 8.219 1 83.44 104 ARG A CA 1
ATOM 801 C C . ARG A 1 104 ? 10.461 -1.084 6.973 1 83.44 104 ARG A C 1
ATOM 803 O O . ARG A 1 104 ? 9.57 -1.938 6.965 1 83.44 104 ARG A O 1
ATOM 810 N N . THR A 1 105 ? 10.727 -0.199 6.082 1 88.06 105 THR A N 1
ATOM 811 C CA . THR A 1 105 ? 9.93 -0.26 4.859 1 88.06 105 THR A CA 1
ATOM 812 C C . THR A 1 105 ? 10.828 -0.439 3.639 1 88.06 105 THR A C 1
ATOM 814 O O . THR A 1 105 ? 11.891 0.173 3.547 1 88.06 105 THR A O 1
ATOM 817 N N . VAL A 1 106 ? 10.43 -1.337 2.803 1 92.25 106 VAL A N 1
ATOM 818 C CA . VAL A 1 106 ? 11.055 -1.496 1.496 1 92.25 106 VAL A CA 1
ATOM 819 C C . VAL A 1 106 ? 10.086 -1.075 0.399 1 92.25 106 VAL A C 1
ATOM 821 O O . VAL A 1 106 ? 8.922 -1.497 0.393 1 92.25 106 VAL A O 1
ATOM 824 N N . ILE A 1 107 ? 10.531 -0.178 -0.428 1 93.5 107 ILE A N 1
ATOM 825 C CA . ILE A 1 107 ? 9.758 0.244 -1.592 1 93.5 107 ILE A CA 1
ATOM 826 C C . ILE A 1 107 ? 10.555 -0.034 -2.867 1 93.5 107 ILE A C 1
ATOM 828 O O . ILE A 1 107 ? 11.758 0.231 -2.928 1 93.5 107 ILE A O 1
ATOM 832 N N . GLY A 1 108 ? 9.883 -0.584 -3.854 1 94.75 108 GLY A N 1
ATOM 833 C CA . GLY A 1 108 ? 10.555 -0.889 -5.109 1 94.75 108 GLY A CA 1
ATOM 834 C C . GLY A 1 108 ? 9.664 -0.698 -6.32 1 94.75 108 GLY A C 1
ATOM 835 O O . GLY A 1 108 ? 8.438 -0.595 -6.191 1 94.75 108 GLY A O 1
ATOM 836 N N . PHE A 1 109 ? 10.352 -0.552 -7.422 1 96.5 109 PHE A N 1
ATOM 837 C CA . PHE A 1 109 ? 9.703 -0.506 -8.727 1 96.5 109 PHE A CA 1
ATOM 838 C C . PHE A 1 109 ? 10.031 -1.749 -9.547 1 96.5 109 PHE A C 1
ATOM 840 O O . PHE A 1 109 ? 11.102 -2.346 -9.367 1 96.5 109 PHE A O 1
ATOM 847 N N . GLY A 1 110 ? 9.07 -2.1 -10.352 1 97.12 110 GLY A N 1
ATOM 848 C CA . GLY A 1 110 ? 9.328 -3.254 -11.203 1 97.12 110 GLY A CA 1
ATOM 849 C C . GLY A 1 110 ? 8.367 -3.359 -12.367 1 97.12 110 GLY A C 1
ATOM 850 O O . GLY A 1 110 ? 7.543 -2.465 -12.586 1 97.12 110 GLY A O 1
ATOM 851 N N . ARG A 1 111 ? 8.547 -4.418 -13.125 1 98.31 111 ARG A N 1
ATOM 852 C CA . ARG A 1 111 ? 7.688 -4.762 -14.258 1 98.31 111 ARG A CA 1
ATOM 853 C C . ARG A 1 111 ? 7 -6.105 -14.039 1 98.31 111 ARG A C 1
ATOM 855 O O . ARG A 1 111 ? 7.66 -7.098 -13.719 1 98.31 111 ARG A O 1
ATOM 862 N N . ALA A 1 112 ? 5.727 -6.078 -14.148 1 98.19 112 ALA A N 1
ATOM 863 C CA . ALA A 1 112 ? 4.938 -7.285 -13.938 1 98.19 112 ALA A CA 1
ATOM 864 C C . ALA A 1 112 ? 4.707 -8.031 -15.25 1 98.19 112 ALA A C 1
ATOM 866 O O . ALA A 1 112 ? 4.508 -7.41 -16.297 1 98.19 112 ALA A O 1
ATOM 867 N N . SER A 1 113 ? 4.758 -9.328 -15.195 1 97.69 113 SER A N 1
ATOM 868 C CA . SER A 1 113 ? 4.402 -10.195 -16.312 1 97.69 113 SER A CA 1
ATOM 869 C C . SER A 1 113 ? 3.582 -11.391 -15.844 1 97.69 113 SER A C 1
ATOM 871 O O . SER A 1 113 ? 3.689 -11.812 -14.695 1 97.69 113 SER A O 1
ATOM 873 N N . PHE A 1 114 ? 2.727 -11.859 -16.719 1 96.56 114 PHE A N 1
ATOM 874 C CA . PHE A 1 114 ? 1.968 -13.062 -16.406 1 96.56 114 PHE A CA 1
ATOM 875 C C . PHE A 1 114 ? 2.805 -14.312 -16.672 1 96.56 114 PHE A C 1
ATOM 877 O O . PHE A 1 114 ? 3.432 -14.438 -17.734 1 96.56 114 PHE A O 1
ATOM 884 N N . VAL A 1 115 ? 2.812 -15.219 -15.719 1 96.12 115 VAL A N 1
ATOM 885 C CA . VAL A 1 115 ? 3.574 -16.453 -15.844 1 96.12 115 VAL A CA 1
ATOM 886 C C . VAL A 1 115 ? 2.721 -17.516 -16.531 1 96.12 115 VAL A C 1
ATOM 888 O O . VAL A 1 115 ? 1.659 -17.891 -16.031 1 96.12 115 VAL A O 1
ATOM 891 N N . ASP A 1 116 ? 3.229 -18.031 -17.609 1 91.81 116 ASP A N 1
ATOM 892 C CA . ASP A 1 116 ? 2.486 -19.062 -18.344 1 91.81 116 ASP A CA 1
ATOM 893 C C . ASP A 1 116 ? 3.137 -20.438 -18.172 1 91.81 116 ASP A C 1
ATOM 895 O O . ASP A 1 116 ? 2.465 -21.453 -18.281 1 91.81 116 ASP A O 1
ATOM 899 N N . ASP A 1 117 ? 4.43 -20.453 -17.891 1 92.88 117 ASP A N 1
ATOM 900 C CA . ASP A 1 117 ? 5.148 -21.719 -17.734 1 92.88 117 ASP A CA 1
ATOM 901 C C . ASP A 1 117 ? 4.688 -22.453 -16.469 1 92.88 117 ASP A C 1
ATOM 903 O O . ASP A 1 117 ? 4.75 -21.906 -15.367 1 92.88 117 ASP A O 1
ATOM 907 N N . VAL A 1 118 ? 4.281 -23.656 -16.625 1 90.19 118 VAL A N 1
ATOM 908 C CA . VAL A 1 118 ? 3.664 -24.422 -15.555 1 90.19 118 VAL A CA 1
ATOM 909 C C . VAL A 1 118 ? 4.672 -24.641 -14.438 1 90.19 118 VAL A C 1
ATOM 911 O O . VAL A 1 118 ? 4.324 -24.562 -13.258 1 90.19 118 VAL A O 1
ATOM 914 N N . ALA A 1 119 ? 5.887 -24.953 -14.844 1 92.25 119 ALA A N 1
ATOM 915 C CA . ALA A 1 119 ? 6.914 -25.188 -13.836 1 92.25 119 ALA A CA 1
ATOM 916 C C . ALA A 1 119 ? 7.16 -23.938 -12.992 1 92.25 119 ALA A C 1
ATOM 918 O O . ALA A 1 119 ? 7.293 -24.031 -11.773 1 92.25 119 ALA A O 1
ATOM 919 N N . GLU A 1 120 ? 7.215 -22.812 -13.625 1 94 120 GLU A N 1
ATOM 920 C CA . GLU A 1 120 ? 7.418 -21.562 -12.914 1 94 120 GLU A CA 1
ATOM 921 C C . GLU A 1 120 ? 6.211 -21.219 -12.047 1 94 120 GLU A C 1
ATOM 923 O O . GLU A 1 120 ? 6.363 -20.734 -10.922 1 94 120 GLU A O 1
ATOM 928 N N . LYS A 1 121 ? 5.051 -21.469 -12.547 1 93.06 121 LYS A N 1
ATOM 929 C CA . LYS A 1 121 ? 3.838 -21.234 -11.766 1 93.06 121 LYS A CA 1
ATOM 930 C C . LYS A 1 121 ? 3.848 -22.062 -10.484 1 93.06 121 LYS A C 1
ATOM 932 O O . LYS A 1 121 ? 3.545 -21.547 -9.406 1 93.06 121 LYS A O 1
ATOM 937 N N . THR A 1 122 ? 4.156 -23.312 -10.672 1 91.44 122 THR A N 1
ATOM 938 C CA . THR A 1 122 ? 4.188 -24.219 -9.523 1 91.44 122 THR A CA 1
ATOM 939 C C . THR A 1 122 ? 5.191 -23.719 -8.484 1 91.44 122 THR A C 1
ATOM 941 O O . THR A 1 122 ? 4.883 -23.672 -7.293 1 91.44 122 THR A O 1
ATOM 944 N N . ARG A 1 123 ? 6.367 -23.375 -8.945 1 92.94 123 ARG A N 1
ATOM 945 C CA . ARG A 1 123 ? 7.391 -22.875 -8.039 1 92.94 123 ARG A CA 1
ATOM 946 C C . ARG A 1 123 ? 6.91 -21.609 -7.32 1 92.94 123 ARG A C 1
ATOM 948 O O . ARG A 1 123 ? 7.133 -21.469 -6.117 1 92.94 123 ARG A O 1
ATOM 955 N N . ALA A 1 124 ? 6.309 -20.719 -8.023 1 93.81 124 ALA A N 1
ATOM 956 C CA . ALA A 1 124 ? 5.789 -19.469 -7.461 1 93.81 124 ALA A CA 1
ATOM 957 C C . ALA A 1 124 ? 4.746 -19.75 -6.383 1 93.81 124 ALA A C 1
ATOM 959 O O . ALA A 1 124 ? 4.789 -19.172 -5.297 1 93.81 124 ALA A O 1
ATOM 960 N N . LEU A 1 125 ? 3.84 -20.641 -6.699 1 90.12 125 LEU A N 1
ATOM 961 C CA . LEU A 1 125 ? 2.795 -20.984 -5.742 1 90.12 125 LEU A CA 1
ATOM 962 C C . LEU A 1 125 ? 3.389 -21.641 -4.5 1 90.12 125 LEU A C 1
ATOM 964 O O . LEU A 1 125 ? 2.947 -21.375 -3.379 1 90.12 125 LEU A O 1
ATOM 968 N N . ASP A 1 126 ? 4.387 -22.469 -4.746 1 90.25 126 ASP A N 1
ATOM 969 C CA . ASP A 1 126 ? 5.09 -23.062 -3.619 1 90.25 126 ASP A CA 1
ATOM 97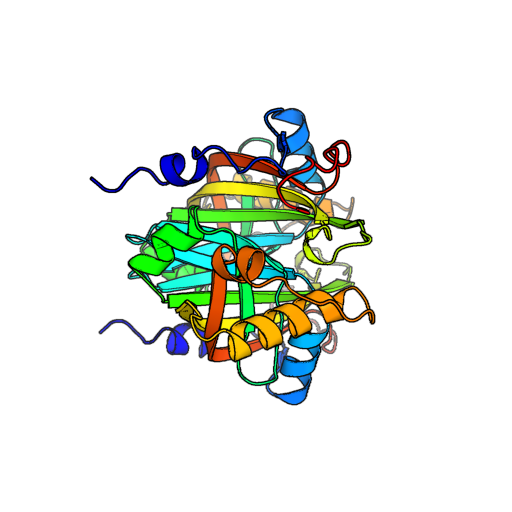0 C C . ASP A 1 126 ? 5.715 -22 -2.725 1 90.25 126 ASP A C 1
ATOM 972 O O . ASP A 1 126 ? 5.641 -22.094 -1.498 1 90.25 126 ASP A O 1
ATOM 976 N N . LEU A 1 127 ? 6.34 -21.016 -3.332 1 91.31 127 LEU A N 1
ATOM 977 C CA . LEU A 1 127 ? 6.973 -19.938 -2.594 1 91.31 127 LEU A CA 1
ATOM 978 C C . LEU A 1 127 ? 5.945 -19.172 -1.762 1 91.31 127 LEU A C 1
ATOM 980 O O . LEU A 1 127 ? 6.203 -18.844 -0.602 1 91.31 127 LEU A O 1
ATOM 984 N N . ILE A 1 128 ? 4.785 -18.922 -2.305 1 89.38 128 ILE A N 1
ATOM 985 C CA . ILE A 1 128 ? 3.73 -18.172 -1.631 1 89.38 128 ILE A CA 1
ATOM 986 C C . ILE A 1 128 ? 3.17 -19 -0.476 1 89.38 128 ILE A C 1
ATOM 988 O O . ILE A 1 128 ? 3.043 -18.5 0.646 1 89.38 128 ILE A O 1
ATOM 992 N N . VAL A 1 129 ? 2.879 -20.234 -0.74 1 84.31 129 VAL A N 1
ATOM 993 C CA . VAL A 1 129 ? 2.258 -21.109 0.25 1 84.31 129 VAL A CA 1
ATOM 994 C C . VAL A 1 129 ? 3.234 -21.375 1.395 1 84.31 129 VAL A C 1
ATOM 996 O O . VAL A 1 129 ? 2.828 -21.469 2.555 1 84.31 129 VAL A O 1
ATOM 999 N N . SER A 1 130 ? 4.551 -21.484 1.073 1 86.12 130 SER A N 1
ATOM 1000 C CA . SER A 1 130 ? 5.574 -21.781 2.066 1 86.12 130 SER A CA 1
ATOM 1001 C C . SER A 1 130 ? 5.648 -20.703 3.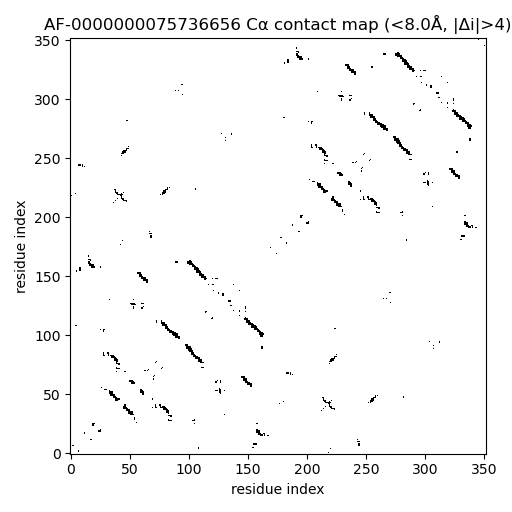139 1 86.12 130 SER A C 1
ATOM 1003 O O . SER A 1 130 ? 6.188 -20.938 4.223 1 86.12 130 SER A O 1
ATOM 1005 N N . ARG A 1 131 ? 5.086 -19.578 2.834 1 83.25 131 ARG A N 1
ATOM 1006 C CA . ARG A 1 131 ? 5.055 -18.5 3.822 1 83.25 131 ARG A CA 1
ATOM 1007 C C . ARG A 1 131 ? 4.051 -18.797 4.926 1 83.25 131 ARG A C 1
ATOM 1009 O O . ARG A 1 131 ? 4.102 -18.203 6 1 83.25 131 ARG A O 1
ATOM 1016 N N . PHE A 1 132 ? 3.197 -19.688 4.703 1 79.44 132 PHE A N 1
ATOM 1017 C CA . PHE A 1 132 ? 2.113 -19.953 5.641 1 79.44 132 PHE A CA 1
ATOM 1018 C C . PHE A 1 132 ? 2.248 -21.328 6.262 1 79.44 132 PHE A C 1
ATOM 1020 O O . PHE A 1 132 ? 1.766 -21.578 7.367 1 79.44 132 PHE A O 1
ATOM 1027 N N . THR A 1 133 ? 2.766 -22.188 5.477 1 79.44 133 THR A N 1
ATOM 1028 C CA . THR A 1 133 ? 2.834 -23.562 5.961 1 79.44 133 THR A CA 1
ATOM 1029 C C . THR A 1 133 ? 4.062 -24.281 5.398 1 79.44 133 THR A C 1
ATOM 1031 O O . THR A 1 133 ? 4.551 -23.938 4.324 1 79.44 133 THR A O 1
ATOM 1034 N N . ASP A 1 134 ? 4.547 -25.203 6.078 1 81.69 134 ASP A N 1
ATOM 1035 C CA . ASP A 1 134 ? 5.652 -26.031 5.609 1 81.69 134 ASP A CA 1
ATOM 1036 C C . ASP A 1 134 ? 5.141 -27.219 4.805 1 81.69 134 ASP A C 1
ATOM 1038 O O . ASP A 1 134 ? 5.93 -28 4.254 1 81.69 134 ASP A O 1
ATOM 1042 N N . ARG A 1 135 ? 3.85 -27.312 4.734 1 79.62 135 ARG A N 1
ATOM 1043 C CA . ARG A 1 135 ? 3.262 -28.422 3.982 1 79.62 135 ARG A CA 1
ATOM 1044 C C . ARG A 1 135 ? 3.477 -28.234 2.482 1 79.62 135 ARG A C 1
ATOM 1046 O O . ARG A 1 135 ? 3.506 -27.109 1.988 1 79.62 135 ARG A O 1
ATOM 1053 N N . LYS A 1 136 ? 3.711 -29.344 1.844 1 78.88 136 LYS A N 1
ATOM 1054 C CA . LYS A 1 136 ? 3.82 -29.328 0.388 1 78.88 136 LYS A CA 1
ATOM 1055 C C . LYS A 1 136 ? 2.498 -29.719 -0.267 1 78.88 136 LYS A C 1
ATOM 1057 O O . LYS A 1 136 ? 1.786 -30.594 0.229 1 78.88 136 LYS A O 1
ATOM 1062 N N . PHE A 1 137 ? 2.213 -29 -1.263 1 78.06 137 PHE A N 1
ATOM 1063 C CA . PHE A 1 137 ? 0.941 -29.266 -1.927 1 78.06 137 PHE A CA 1
ATOM 1064 C C . PHE A 1 137 ? 1.158 -29.625 -3.391 1 78.06 137 PHE A C 1
ATOM 1066 O O . PHE A 1 137 ? 2.139 -29.203 -4.004 1 78.06 137 PHE A O 1
ATOM 1073 N N . ASP A 1 138 ? 0.296 -30.531 -3.867 1 80.19 138 ASP A N 1
ATOM 1074 C CA . ASP A 1 138 ? 0.193 -30.766 -5.305 1 80.19 138 ASP A CA 1
ATOM 1075 C C . ASP A 1 138 ? -0.881 -29.891 -5.934 1 80.19 138 ASP A C 1
ATOM 1077 O O . ASP A 1 138 ? -1.95 -29.688 -5.352 1 80.19 138 ASP A O 1
ATOM 1081 N N . TYR A 1 139 ? -0.468 -29.25 -7 1 80.75 139 TYR A N 1
ATOM 1082 C CA . TYR A 1 139 ? -1.423 -28.391 -7.699 1 80.75 139 TYR A CA 1
ATOM 1083 C C . TYR A 1 139 ? -1.973 -29.094 -8.938 1 80.75 139 TYR A C 1
ATOM 1085 O O . TYR A 1 139 ? -1.261 -29.266 -9.93 1 80.75 139 TYR A O 1
ATOM 1093 N N . PRO A 1 140 ? -3.219 -29.484 -8.844 1 80.25 140 PRO A N 1
ATOM 1094 C CA . PRO A 1 140 ? -3.801 -30.094 -10.039 1 80.25 140 PRO A CA 1
ATOM 1095 C C . PRO A 1 140 ? -3.725 -29.188 -11.266 1 80.25 140 PRO A C 1
ATOM 1097 O O . PRO A 1 140 ? -3.854 -27.969 -11.148 1 80.25 140 PRO A O 1
ATOM 1100 N N . ALA A 1 141 ? -3.533 -29.812 -12.438 1 78.94 141 ALA A N 1
ATOM 1101 C CA . ALA A 1 141 ? -3.352 -29.094 -13.695 1 78.94 141 ALA A CA 1
ATOM 1102 C C . ALA A 1 141 ? -4.523 -28.156 -13.961 1 78.94 141 ALA A C 1
ATOM 1104 O O . ALA A 1 141 ? -4.328 -27.031 -14.43 1 78.94 141 ALA A O 1
ATOM 1105 N N . GLU A 1 142 ? -5.695 -28.578 -13.672 1 77.5 142 GLU A N 1
ATOM 1106 C CA . GLU A 1 142 ? -6.891 -27.781 -13.906 1 77.5 142 GLU A CA 1
ATOM 1107 C C . GLU A 1 142 ? -6.875 -26.516 -13.062 1 77.5 142 GLU A C 1
ATOM 1109 O O . GLU A 1 142 ? -7.195 -25.422 -13.562 1 77.5 142 GLU A O 1
ATOM 1114 N N . LYS A 1 143 ? -6.414 -26.656 -11.875 1 74.75 143 LYS A N 1
ATOM 1115 C CA . LYS A 1 143 ? -6.363 -25.5 -10.984 1 74.75 143 LYS A CA 1
ATOM 1116 C C . LYS A 1 143 ? -5.238 -24.547 -11.375 1 74.75 143 LYS A C 1
ATOM 1118 O O . LYS A 1 143 ? -5.41 -23.328 -11.336 1 74.75 143 LYS A O 1
ATOM 1123 N N . LEU A 1 144 ? -4.152 -25.172 -11.797 1 78.81 144 LEU A N 1
ATOM 1124 C CA . LEU A 1 144 ? -3.023 -24.359 -12.242 1 78.81 144 LEU A CA 1
ATOM 1125 C C . LEU A 1 144 ? -3.385 -23.578 -13.492 1 78.81 144 LEU A C 1
ATOM 1127 O O . LEU A 1 144 ? -2.902 -22.453 -13.688 1 78.81 144 LEU A O 1
ATOM 1131 N N . GLY A 1 145 ? -4.254 -24.20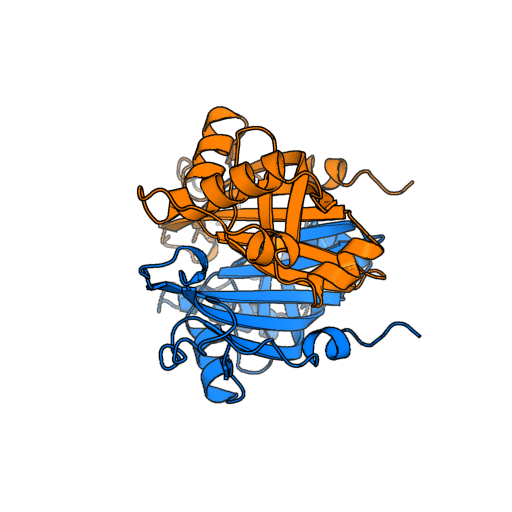3 -14.32 1 77.06 145 GLY A N 1
ATOM 1132 C CA . GLY A 1 145 ? -4.68 -23.547 -15.555 1 77.06 145 GLY A CA 1
ATOM 1133 C C . GLY A 1 145 ? -5.504 -22.297 -15.32 1 77.06 145 GLY A C 1
ATOM 1134 O O . GLY A 1 145 ? -5.418 -21.344 -16.094 1 77.06 145 GLY A O 1
ATOM 1135 N N . ILE A 1 146 ? -6.211 -22.266 -14.227 1 75.62 146 ILE A N 1
ATOM 1136 C CA . ILE A 1 146 ? -7.121 -21.156 -13.984 1 75.62 146 ILE A CA 1
ATOM 1137 C C . ILE A 1 146 ? -6.469 -20.156 -13.031 1 75.62 146 ILE A C 1
ATOM 1139 O O . ILE A 1 146 ? -7.004 -19.078 -12.805 1 75.62 146 ILE A O 1
ATOM 1143 N N . THR A 1 147 ? -5.379 -20.578 -12.5 1 81.69 147 THR A N 1
ATOM 1144 C CA . THR A 1 147 ? -4.691 -19.703 -11.555 1 81.69 147 THR A CA 1
ATOM 1145 C C . THR A 1 147 ? -3.762 -18.734 -12.289 1 81.69 147 THR A C 1
ATOM 1147 O O . THR A 1 147 ? -3.006 -19.156 -13.172 1 81.69 147 THR A O 1
ATOM 1150 N N . LYS A 1 148 ? -3.877 -17.5 -12.055 1 89.75 148 LYS A N 1
ATOM 1151 C CA . LYS A 1 148 ? -2.943 -16.531 -12.609 1 89.75 148 LYS A CA 1
ATOM 1152 C C . LYS A 1 148 ? -1.824 -16.219 -11.617 1 89.75 148 LYS A C 1
ATOM 1154 O O . LYS A 1 148 ? -2.072 -16.062 -10.422 1 89.75 148 LYS A O 1
ATOM 1159 N N . VAL A 1 149 ? -0.67 -16.297 -12.156 1 94.62 149 VAL A N 1
ATOM 1160 C CA . VAL A 1 149 ? 0.503 -15.914 -11.383 1 94.62 149 VAL A CA 1
ATOM 1161 C C . VAL A 1 149 ? 1.196 -14.727 -12.047 1 94.62 149 VAL A C 1
ATOM 1163 O O . VAL A 1 149 ? 1.411 -14.734 -13.266 1 94.62 149 VAL A O 1
ATOM 1166 N N . ILE A 1 150 ? 1.468 -13.742 -11.273 1 97.38 150 ILE A N 1
ATOM 1167 C CA . ILE A 1 150 ? 2.164 -12.547 -11.734 1 97.38 150 ILE A CA 1
ATOM 1168 C C . ILE A 1 150 ? 3.596 -12.539 -11.203 1 97.38 150 ILE A C 1
ATOM 1170 O O . ILE A 1 150 ? 3.822 -12.766 -10.016 1 97.38 150 ILE A O 1
ATOM 1174 N N . ARG A 1 151 ? 4.492 -12.406 -12.094 1 98.25 151 ARG A N 1
ATOM 1175 C CA . ARG A 1 151 ? 5.895 -12.211 -11.734 1 98.25 151 ARG A CA 1
ATOM 1176 C C . ARG A 1 151 ? 6.273 -10.734 -11.812 1 98.25 151 ARG A C 1
ATOM 1178 O O . ARG A 1 151 ? 5.93 -10.047 -12.773 1 98.25 151 ARG A O 1
ATOM 1185 N N . ILE A 1 152 ? 6.922 -10.211 -10.828 1 98.25 152 ILE A N 1
ATOM 1186 C CA . ILE A 1 152 ? 7.422 -8.836 -10.812 1 98.25 152 ILE A CA 1
ATOM 1187 C C . ILE A 1 152 ? 8.945 -8.844 -10.836 1 98.25 152 ILE A C 1
ATOM 1189 O O . ILE A 1 152 ? 9.586 -9.227 -9.844 1 98.25 152 ILE A O 1
ATOM 1193 N N . ASP A 1 153 ? 9.492 -8.453 -11.93 1 98.06 153 ASP A N 1
ATOM 1194 C CA . ASP A 1 153 ? 10.93 -8.219 -12.008 1 98.06 153 ASP A CA 1
ATOM 1195 C C . ASP A 1 153 ? 11.297 -6.867 -11.391 1 98.06 153 ASP A C 1
ATOM 1197 O O . ASP A 1 153 ? 10.797 -5.828 -11.812 1 98.06 153 ASP A O 1
ATOM 1201 N N . ILE A 1 154 ? 12.227 -6.891 -10.414 1 95.88 154 ILE A N 1
ATOM 1202 C CA . ILE A 1 154 ? 12.555 -5.691 -9.648 1 95.88 154 ILE A CA 1
ATOM 1203 C C . ILE A 1 154 ? 13.523 -4.816 -10.445 1 95.88 154 ILE A C 1
ATOM 1205 O O . ILE A 1 154 ? 14.609 -5.27 -10.82 1 95.88 154 ILE A O 1
ATOM 1209 N N . ASP A 1 155 ? 13.125 -3.625 -10.719 1 94.56 155 ASP A N 1
ATOM 1210 C CA . ASP A 1 155 ? 13.984 -2.652 -11.391 1 94.56 155 ASP A CA 1
ATOM 1211 C C . ASP A 1 155 ? 14.82 -1.868 -10.383 1 94.56 155 ASP A C 1
ATOM 1213 O O . ASP A 1 155 ? 16 -1.597 -10.625 1 94.56 155 ASP A O 1
ATOM 1217 N N . SER A 1 156 ? 14.242 -1.459 -9.312 1 92.94 156 SER A N 1
ATOM 1218 C CA . SER A 1 156 ? 14.891 -0.706 -8.25 1 92.94 156 SER A CA 1
ATOM 1219 C C . SER A 1 156 ? 14.203 -0.949 -6.906 1 92.94 156 SER A C 1
ATOM 1221 O O . SER A 1 156 ? 13.008 -1.22 -6.855 1 92.94 156 SER A O 1
ATOM 1223 N N . ILE A 1 157 ? 14.977 -0.877 -5.895 1 91.62 157 ILE A N 1
ATOM 1224 C CA . ILE A 1 157 ? 14.453 -1.144 -4.562 1 91.62 157 ILE A CA 1
ATOM 1225 C C . ILE A 1 157 ? 15.203 -0.302 -3.533 1 91.62 157 ILE A C 1
ATOM 1227 O O . ILE A 1 157 ? 16.422 -0.133 -3.633 1 91.62 157 ILE A O 1
ATOM 1231 N N . LYS A 1 158 ? 14.445 0.255 -2.676 1 87.38 158 LYS A N 1
ATOM 1232 C CA . LYS A 1 158 ? 15.023 1.04 -1.588 1 87.38 158 LYS A CA 1
ATOM 1233 C C . LYS A 1 158 ? 14.414 0.653 -0.245 1 87.38 158 LYS A C 1
ATOM 1235 O O . LYS A 1 158 ? 13.219 0.367 -0.162 1 87.38 158 LYS A O 1
ATOM 1240 N N . GLY A 1 159 ? 15.281 0.536 0.706 1 85.69 159 GLY A N 1
ATOM 1241 C CA . GLY A 1 159 ? 14.836 0.284 2.066 1 85.69 159 GLY A CA 1
ATOM 1242 C C . GLY A 1 159 ? 14.984 1.49 2.975 1 85.69 159 GLY A C 1
ATOM 1243 O O . GLY A 1 159 ? 15.953 2.242 2.867 1 85.69 159 GLY A O 1
ATOM 1244 N N . LYS A 1 160 ? 13.969 1.71 3.766 1 77.12 160 LYS A N 1
ATOM 1245 C CA . LYS A 1 160 ? 14.023 2.789 4.75 1 77.12 160 LYS A CA 1
ATOM 1246 C C . LYS A 1 160 ? 13.68 2.277 6.145 1 77.12 160 LYS A C 1
ATOM 1248 O O . LYS A 1 160 ? 12.758 1.474 6.309 1 77.12 160 LYS A O 1
ATOM 1253 N N . ALA A 1 161 ? 14.555 2.631 6.996 1 71.94 161 ALA A N 1
ATOM 1254 C CA . ALA A 1 161 ? 14.297 2.334 8.406 1 71.94 161 ALA A CA 1
ATOM 1255 C C . ALA A 1 161 ? 13.961 3.604 9.18 1 71.94 161 ALA A C 1
ATOM 1257 O O . ALA A 1 161 ? 14.688 4.598 9.102 1 71.94 161 ALA A O 1
ATOM 1258 N N . TYR A 1 162 ? 12.844 3.625 9.734 1 64.94 162 TYR A N 1
ATOM 1259 C CA . TYR A 1 162 ? 12.438 4.754 10.57 1 64.94 162 TYR A CA 1
ATOM 1260 C C . TYR A 1 162 ? 12.57 4.414 12.047 1 64.94 162 TYR A C 1
ATOM 1262 O O . TYR A 1 162 ? 12.344 3.268 12.453 1 64.94 162 TYR A O 1
ATOM 1270 N N . GLY A 1 163 ? 12.914 5.414 12.93 1 58.62 163 GLY A N 1
ATOM 1271 C CA . GLY A 1 163 ? 12.914 5.305 14.375 1 58.62 163 GLY A CA 1
ATOM 1272 C C . GLY A 1 163 ? 14.094 4.508 14.914 1 58.62 163 GLY A C 1
ATOM 1273 O O . GLY A 1 163 ? 14.047 4.016 16.047 1 58.62 163 GLY A O 1
ATOM 1274 N N . PHE A 1 164 ? 14.945 3.918 14.148 1 50.47 164 PHE A N 1
ATOM 1275 C CA . PHE A 1 164 ? 16.031 3.078 14.625 1 50.47 164 PHE A CA 1
ATOM 1276 C C . PHE A 1 164 ? 17.281 3.912 14.883 1 50.47 164 PHE A C 1
ATOM 1278 O O . PHE A 1 164 ? 18.234 3.436 15.5 1 50.47 164 PHE A O 1
ATOM 1285 N N . GLY A 1 165 ? 17.375 5.027 14.266 1 48 165 GLY A N 1
ATOM 1286 C CA . GLY A 1 165 ? 18.594 5.762 14.523 1 48 165 GLY A CA 1
ATOM 1287 C C . GLY A 1 165 ? 18.578 6.512 15.844 1 48 165 GLY A C 1
ATOM 1288 O O . GLY A 1 165 ? 17.594 6.48 16.562 1 48 165 GLY A O 1
ATOM 1289 N N . GLU A 1 166 ? 19.844 6.859 16.328 1 43.44 166 GLU A N 1
ATOM 1290 C CA . GLU A 1 166 ? 20.078 7.688 17.5 1 43.44 166 GLU A CA 1
ATOM 1291 C C . GLU A 1 166 ? 19.203 8.938 17.484 1 43.44 166 GLU A C 1
ATOM 1293 O O . GLU A 1 166 ? 18.875 9.453 16.406 1 43.44 166 GLU A O 1
ATOM 1298 N N . GLN A 1 167 ? 18.359 9.023 18.484 1 42.38 167 GLN A N 1
ATOM 1299 C CA . GLN A 1 167 ? 17.594 10.25 18.656 1 42.38 167 GLN A CA 1
ATOM 1300 C C . GLN A 1 167 ? 18.391 11.469 18.188 1 42.38 167 GLN A C 1
ATOM 1302 O O . GLN A 1 167 ? 19.578 11.602 18.5 1 42.38 167 GLN A O 1
ATOM 1307 N N . ARG A 1 168 ? 18.281 11.922 16.984 1 38.38 168 ARG A N 1
ATOM 1308 C CA . ARG A 1 168 ? 19.094 13.102 16.703 1 38.38 168 ARG A CA 1
ATOM 1309 C C . ARG A 1 168 ? 19.094 14.07 17.875 1 38.38 168 ARG A C 1
ATOM 1311 O O . ARG A 1 168 ? 18.062 14.312 18.5 1 38.38 168 ARG A O 1
ATOM 1318 N N . PRO A 1 169 ? 20.219 14.438 18.281 1 35.59 169 PRO A N 1
ATOM 1319 C CA . PRO A 1 169 ? 20.266 15.547 19.234 1 35.59 169 PRO A CA 1
ATOM 1320 C C . PRO A 1 169 ? 19.438 16.75 18.781 1 35.59 169 PRO A C 1
ATOM 1322 O O . PRO A 1 169 ? 19.266 16.953 17.578 1 35.59 169 PRO A O 1
ATOM 1325 N N . GLU A 1 170 ? 18.406 17.219 19.5 1 35.19 170 GLU A N 1
ATOM 1326 C CA . GLU A 1 170 ? 17.781 18.531 19.328 1 35.19 170 GLU A CA 1
ATOM 1327 C C . GLU A 1 170 ? 18.734 19.516 18.672 1 35.19 170 GLU A C 1
ATOM 1329 O O . GLU A 1 170 ? 19.859 19.703 19.125 1 35.19 170 GLU A O 1
ATOM 1334 N N . GLN A 1 171 ? 18.969 19.469 17.484 1 32.34 171 GLN A N 1
ATOM 1335 C CA . GLN A 1 171 ? 19.719 20.703 17.25 1 32.34 171 GLN A CA 1
ATOM 1336 C C . GLN A 1 171 ? 19 21.922 17.812 1 32.34 171 GLN A C 1
ATOM 1338 O O . GLN A 1 171 ? 17.766 22 17.75 1 32.34 171 GLN A O 1
ATOM 1343 N N . PRO A 1 172 ? 19.594 22.906 18.5 1 35.56 172 PRO A N 1
ATOM 1344 C CA . PRO A 1 172 ? 19.078 24.094 19.172 1 35.56 172 PRO A CA 1
ATOM 1345 C C . PRO A 1 172 ? 18.031 24.828 18.359 1 35.56 172 PRO A C 1
ATOM 1347 O O . PRO A 1 172 ? 17.109 25.422 18.938 1 35.56 172 PRO A O 1
ATOM 1350 N N . GLY A 1 173 ? 18.141 25.156 17 1 30.31 173 GLY A N 1
ATOM 1351 C CA . GLY A 1 173 ? 17.406 26.141 16.25 1 30.31 173 GLY A CA 1
ATOM 1352 C C . GLY A 1 173 ? 16.047 25.641 15.789 1 30.31 173 GLY A C 1
ATOM 1353 O O . GLY A 1 173 ? 15.281 26.375 15.156 1 30.31 173 GLY A O 1
ATOM 1354 N N . GLU A 1 174 ? 15.797 24.453 15.625 1 29.59 174 GLU A N 1
ATOM 1355 C CA . GLU A 1 174 ? 14.438 24.141 15.18 1 29.59 174 GLU A CA 1
ATOM 1356 C C . GLU A 1 174 ? 13.469 24.109 16.359 1 29.59 174 GLU A C 1
ATOM 1358 O O . GLU A 1 174 ? 12.273 23.891 16.172 1 29.59 174 GLU A O 1
ATOM 1363 N N . THR A 1 175 ? 13.867 23.938 17.578 1 25.94 175 THR A N 1
ATOM 1364 C CA . THR A 1 175 ? 13.156 24.391 18.781 1 25.94 175 THR A CA 1
ATOM 1365 C C . THR A 1 175 ? 13.359 25.875 19.016 1 25.94 175 THR A C 1
ATOM 1367 O O . THR A 1 175 ? 12.844 26.438 19.984 1 25.94 175 THR A O 1
ATOM 1370 N N . ASP A 1 176 ? 14.039 26.703 18.203 1 22.95 176 ASP A N 1
ATOM 1371 C CA . ASP A 1 176 ? 14.047 28.016 18.828 1 22.95 176 ASP A CA 1
ATOM 1372 C C . ASP A 1 176 ? 12.648 28.656 18.797 1 22.95 176 ASP A C 1
ATOM 1374 O O . ASP A 1 176 ? 11.914 28.5 17.812 1 22.95 176 ASP A O 1
ATOM 1378 N N . MET B 1 1 ? -12.852 6.902 -23.125 1 29.39 1 MET B N 1
ATOM 1379 C CA . MET B 1 1 ? -13.531 7.379 -21.922 1 29.39 1 MET B CA 1
ATOM 1380 C C . MET B 1 1 ? -12.961 6.707 -20.672 1 29.39 1 MET B C 1
ATOM 1382 O O . MET B 1 1 ? -12.977 5.48 -20.578 1 29.39 1 MET B O 1
ATOM 1386 N N . THR B 1 2 ? -12.031 7.398 -20.078 1 38.62 2 THR B N 1
ATOM 1387 C CA . THR B 1 2 ? -11.266 6.906 -18.938 1 38.62 2 THR B CA 1
ATOM 1388 C C . THR B 1 2 ? -12.195 6.477 -17.812 1 38.62 2 THR B C 1
ATOM 1390 O O . THR B 1 2 ? -13.047 7.254 -17.375 1 38.62 2 THR B O 1
ATOM 1393 N N . GLU B 1 3 ? -12.578 5.27 -17.797 1 46.31 3 GLU B N 1
ATOM 1394 C CA . GLU B 1 3 ? -13.5 4.789 -16.766 1 46.31 3 GLU B CA 1
ATOM 1395 C C . GLU B 1 3 ? -13.164 5.383 -15.398 1 46.31 3 GLU B C 1
ATOM 1397 O O . GLU B 1 3 ? -11.992 5.465 -15.023 1 46.31 3 GLU B O 1
ATOM 1402 N N . PRO B 1 4 ? -14.125 6.125 -14.828 1 47.12 4 PRO B N 1
ATOM 1403 C CA . PRO B 1 4 ? -13.906 6.742 -13.516 1 47.12 4 PRO B CA 1
ATOM 1404 C C . PRO B 1 4 ? -13.289 5.781 -12.5 1 47.12 4 PRO B C 1
ATOM 1406 O O . PRO B 1 4 ? -13.508 4.57 -12.586 1 47.12 4 PRO B O 1
ATOM 1409 N N . ALA B 1 5 ? -12.227 6.238 -11.859 1 48.84 5 ALA B N 1
ATOM 1410 C CA . ALA B 1 5 ? -11.57 5.465 -10.805 1 48.84 5 ALA B CA 1
ATOM 1411 C C . ALA B 1 5 ? -12.586 4.625 -10.031 1 48.84 5 ALA B C 1
ATOM 1413 O O . ALA B 1 5 ? -12.281 3.506 -9.609 1 48.84 5 ALA B O 1
ATOM 1414 N N . SER B 1 6 ? -13.82 5.188 -9.914 1 48.06 6 SER B N 1
ATOM 1415 C CA . SER B 1 6 ? -14.906 4.523 -9.195 1 48.06 6 SER B CA 1
ATOM 1416 C C . SER B 1 6 ? -15.273 3.201 -9.859 1 48.06 6 SER B C 1
ATOM 1418 O O . SER B 1 6 ? -15.695 2.258 -9.188 1 48.06 6 SER B O 1
ATOM 1420 N N . ASP B 1 7 ? -15.156 3.17 -11.125 1 49.59 7 ASP B N 1
ATOM 1421 C CA . ASP B 1 7 ? -15.57 1.965 -11.844 1 49.59 7 ASP B CA 1
ATOM 1422 C C . ASP B 1 7 ? -14.633 0.797 -11.531 1 49.59 7 ASP B C 1
ATOM 1424 O O . ASP B 1 7 ? -15.055 -0.36 -11.523 1 49.59 7 ASP B O 1
ATOM 1428 N N . LEU B 1 8 ? -13.492 1.188 -11.203 1 50.38 8 LEU B N 1
ATOM 1429 C CA . LEU B 1 8 ? -12.5 0.168 -10.883 1 50.38 8 LEU B CA 1
ATOM 1430 C C . LEU B 1 8 ? -12.875 -0.572 -9.602 1 50.38 8 LEU B C 1
ATOM 1432 O O . LEU B 1 8 ? -12.586 -1.762 -9.461 1 50.38 8 LEU B O 1
ATOM 1436 N N . LEU B 1 9 ? -13.57 0.13 -8.766 1 52.53 9 LEU B N 1
ATOM 1437 C CA . LEU B 1 9 ? -13.938 -0.459 -7.48 1 52.53 9 LEU B CA 1
ATOM 1438 C C . LEU B 1 9 ? -15.297 -1.151 -7.57 1 52.53 9 LEU B C 1
ATOM 1440 O O . LEU B 1 9 ? -15.703 -1.849 -6.641 1 52.53 9 LEU B O 1
ATOM 1444 N N . SER B 1 10 ? -16.047 -0.872 -8.602 1 49.91 10 SER B N 1
ATOM 1445 C CA . SER B 1 10 ? -17.422 -1.347 -8.703 1 49.91 10 SER B CA 1
ATOM 1446 C C . SER B 1 10 ? -17.469 -2.797 -9.172 1 49.91 10 SER B C 1
ATOM 1448 O O . SER B 1 10 ? -18.547 -3.383 -9.281 1 49.91 10 SER B O 1
ATOM 1450 N N . ARG B 1 11 ? -16.391 -3.332 -9.484 1 50.44 11 ARG B N 1
ATOM 1451 C CA . ARG B 1 11 ? -16.547 -4.688 -10.008 1 50.44 11 ARG B CA 1
ATOM 1452 C C . ARG B 1 11 ? -16.812 -5.684 -8.891 1 50.44 11 ARG B C 1
ATOM 1454 O O . ARG B 1 11 ? -16.266 -5.543 -7.785 1 50.44 11 ARG B O 1
ATOM 1461 N N . PRO B 1 12 ? -17.938 -6.508 -9.195 1 45.25 12 PRO B N 1
ATOM 1462 C CA . PRO B 1 12 ? -18.266 -7.512 -8.18 1 45.25 12 PRO B CA 1
ATOM 1463 C C . PRO B 1 12 ? -17.062 -8.352 -7.762 1 45.25 12 PRO B C 1
ATOM 1465 O O . PRO B 1 12 ? -16.203 -8.656 -8.594 1 45.25 12 PRO B O 1
ATOM 1468 N N . MET B 1 13 ? -16.656 -8.102 -6.52 1 46.44 13 MET B N 1
ATOM 1469 C CA . MET B 1 13 ? -15.547 -8.883 -5.961 1 46.44 13 MET B CA 1
ATOM 1470 C C . MET B 1 13 ? -15.812 -10.375 -6.105 1 46.44 13 MET B C 1
ATOM 1472 O O . MET B 1 13 ? -16.969 -10.812 -6.086 1 46.44 13 MET B O 1
ATOM 1476 N N . ARG B 1 14 ? -14.984 -11.125 -6.555 1 46.09 14 ARG B N 1
ATOM 1477 C CA . ARG B 1 14 ? -15.125 -12.578 -6.633 1 46.09 14 ARG B CA 1
ATOM 1478 C C . ARG B 1 14 ? -15.711 -13.141 -5.344 1 46.09 14 ARG B C 1
ATOM 1480 O O . ARG B 1 14 ? -15.625 -12.508 -4.289 1 46.09 14 ARG B O 1
ATOM 1487 N N . ARG B 1 15 ? -16.281 -14.336 -5.312 1 41.12 15 ARG B N 1
ATOM 1488 C CA . ARG B 1 15 ? -17.094 -15.094 -4.383 1 41.12 15 ARG B CA 1
ATOM 1489 C C . ARG B 1 15 ? -16.516 -15.062 -2.973 1 41.12 15 ARG B C 1
ATOM 1491 O O . ARG B 1 15 ? -17.25 -15.156 -1.988 1 41.12 15 ARG B O 1
ATOM 1498 N N . ARG B 1 16 ? -15.258 -15.234 -2.746 1 46.5 16 ARG B N 1
ATOM 1499 C CA . ARG B 1 16 ? -14.836 -15.5 -1.375 1 46.5 16 ARG B CA 1
ATOM 1500 C C . ARG B 1 16 ? -14.742 -14.203 -0.571 1 46.5 16 ARG B C 1
ATOM 1502 O O . ARG B 1 16 ? -14.461 -14.234 0.63 1 46.5 16 ARG B O 1
ATOM 1509 N N . SER B 1 17 ? -14.578 -13.039 -1.085 1 52.78 17 SER B N 1
ATOM 1510 C CA . SER B 1 17 ? -14.461 -11.82 -0.297 1 52.78 17 SER B CA 1
ATOM 1511 C C . SER B 1 17 ? -15.82 -11.156 -0.1 1 52.78 17 SER B C 1
ATOM 1513 O O . SER B 1 17 ? -16.625 -11.086 -1.032 1 52.78 17 SER B O 1
ATOM 1515 N N . ARG B 1 18 ? -16.234 -11.047 1.261 1 61.56 18 ARG B N 1
ATOM 1516 C CA . ARG B 1 18 ? -17.438 -10.305 1.598 1 61.56 18 ARG B CA 1
ATOM 1517 C C . ARG B 1 18 ? -17.203 -8.797 1.5 1 61.56 18 ARG B C 1
ATOM 1519 O O . ARG B 1 18 ? -16.266 -8.273 2.098 1 61.56 18 ARG B O 1
ATOM 1526 N N . GLU B 1 19 ? -17.859 -8.164 0.534 1 71.88 19 GLU B N 1
ATOM 1527 C CA . GLU B 1 19 ? -17.891 -6.707 0.479 1 71.88 19 GLU B CA 1
ATOM 1528 C C . GLU B 1 19 ? -18.422 -6.117 1.776 1 71.88 19 GLU B C 1
ATOM 1530 O O . GLU B 1 19 ? -19.422 -6.602 2.318 1 71.88 19 GLU B O 1
ATOM 1535 N N . ILE B 1 20 ? -17.625 -5.301 2.367 1 74.31 20 ILE B N 1
ATOM 1536 C CA . ILE B 1 20 ? -18.109 -4.531 3.508 1 74.31 20 ILE B CA 1
ATOM 1537 C C . ILE B 1 20 ? -18.859 -3.299 3.02 1 74.31 20 ILE B C 1
ATOM 1539 O O . ILE B 1 20 ? -18.25 -2.35 2.518 1 74.31 20 ILE B O 1
ATOM 1543 N N . SER B 1 21 ? -20.062 -3.363 3.059 1 72.81 21 SER B N 1
ATOM 1544 C CA . SER B 1 21 ? -20.891 -2.271 2.553 1 72.81 21 SER B CA 1
ATOM 1545 C C . SER B 1 21 ? -21.266 -1.299 3.666 1 72.81 21 SER B C 1
ATOM 1547 O O . SER B 1 21 ? -21.641 -0.16 3.398 1 72.81 21 SER B O 1
ATOM 1549 N N . ASP B 1 22 ? -21.109 -1.738 4.898 1 80.62 22 ASP B N 1
ATOM 1550 C CA . ASP B 1 22 ? -21.469 -0.896 6.035 1 80.62 22 ASP B CA 1
ATOM 1551 C C . ASP B 1 22 ? -20.438 0.196 6.262 1 80.62 22 ASP B C 1
ATOM 1553 O O . ASP B 1 22 ? -19.297 -0.094 6.637 1 80.62 22 ASP B O 1
ATOM 1557 N N . ARG B 1 23 ? -20.891 1.398 6.062 1 85.56 23 ARG B N 1
ATOM 1558 C CA . ARG B 1 23 ? -20 2.545 6.195 1 85.56 23 ARG B CA 1
ATOM 1559 C C . ARG B 1 23 ? -19.391 2.615 7.594 1 85.56 23 ARG B C 1
ATOM 1561 O O . ARG B 1 23 ? -18.25 3.016 7.766 1 85.56 23 ARG B O 1
ATOM 1568 N N . ALA B 1 24 ? -20.219 2.199 8.539 1 87.94 24 ALA B N 1
ATOM 1569 C CA . ALA B 1 24 ? -19.719 2.225 9.906 1 87.94 24 ALA B CA 1
ATOM 1570 C C . ALA B 1 24 ? -18.547 1.275 10.086 1 87.94 24 ALA B C 1
ATOM 1572 O O . ALA B 1 24 ? -17.578 1.591 10.797 1 87.94 24 ALA B O 1
ATOM 1573 N N . GLU B 1 25 ? -18.594 0.156 9.422 1 86.19 25 GLU B N 1
ATOM 1574 C CA . GLU B 1 25 ? -17.5 -0.802 9.477 1 86.19 25 GLU B CA 1
ATOM 1575 C C . GLU B 1 25 ? -16.266 -0.267 8.758 1 86.19 25 GLU B C 1
ATOM 1577 O O . GLU B 1 25 ? -15.141 -0.441 9.234 1 86.19 25 GLU B O 1
ATOM 1582 N N . ILE B 1 26 ? -16.5 0.359 7.688 1 89.56 26 ILE B N 1
ATOM 1583 C CA . ILE B 1 26 ? -15.414 0.959 6.922 1 89.56 26 ILE B CA 1
ATOM 1584 C C . ILE B 1 26 ? -14.727 2.033 7.758 1 89.56 26 ILE B C 1
ATOM 1586 O O . ILE B 1 26 ? -13.5 2.055 7.859 1 89.56 26 ILE B O 1
ATOM 1590 N N . ASP B 1 27 ? -15.555 2.832 8.406 1 90 27 ASP B N 1
ATOM 1591 C CA . ASP B 1 27 ? -15.008 3.895 9.242 1 90 27 ASP B CA 1
ATOM 1592 C C . ASP B 1 27 ? -14.211 3.32 10.414 1 90 27 ASP B C 1
ATOM 1594 O O . ASP B 1 27 ? -13.18 3.879 10.805 1 90 27 ASP B O 1
ATOM 1598 N N . ALA B 1 28 ? -14.703 2.221 10.906 1 88.31 28 ALA B N 1
ATOM 1599 C CA . ALA B 1 28 ? -14.008 1.579 12.016 1 88.31 28 ALA B CA 1
ATOM 1600 C C . ALA B 1 28 ? -12.633 1.075 11.586 1 88.31 28 ALA B C 1
ATOM 1602 O O . ALA B 1 28 ? -11.656 1.189 12.344 1 88.31 28 ALA B O 1
ATOM 1603 N N . ILE B 1 29 ? -12.578 0.578 10.375 1 88.88 29 ILE B N 1
ATOM 1604 C CA . ILE B 1 29 ? -11.305 0.093 9.852 1 88.88 29 ILE B CA 1
ATOM 1605 C C . ILE B 1 29 ? -10.352 1.268 9.641 1 88.88 29 ILE B C 1
ATOM 1607 O O . ILE B 1 29 ? -9.188 1.209 10.031 1 88.88 29 ILE B O 1
ATOM 1611 N N . LEU B 1 30 ? -10.867 2.346 9.117 1 90.5 30 LEU B N 1
ATOM 1612 C CA . LEU B 1 30 ? -10.055 3.533 8.883 1 90.5 30 LEU B CA 1
ATOM 1613 C C . LEU B 1 30 ? -9.547 4.117 10.195 1 90.5 30 LEU B C 1
ATOM 1615 O O . LEU B 1 30 ? -8.445 4.672 10.25 1 90.5 30 LEU B O 1
ATOM 1619 N N . ALA B 1 31 ? -10.352 3.893 11.203 1 85.56 31 ALA B N 1
ATOM 1620 C CA . ALA B 1 31 ? -10.008 4.461 12.508 1 85.56 31 ALA B CA 1
ATOM 1621 C C . ALA B 1 31 ? -9.094 3.525 13.289 1 85.56 31 ALA B C 1
ATOM 1623 O O . ALA B 1 31 ? -8.492 3.928 14.289 1 85.56 31 ALA B O 1
ATOM 1624 N N . SER B 1 32 ? -8.984 2.291 12.844 1 81.56 32 SER B N 1
ATOM 1625 C CA . SER B 1 32 ? -8.344 1.267 13.656 1 81.56 32 SER B CA 1
ATOM 1626 C C . SER B 1 32 ? -6.836 1.232 13.406 1 81.56 32 SER B C 1
ATOM 1628 O O . SER B 1 32 ? -6.07 0.812 14.273 1 81.56 32 SER B O 1
ATOM 1630 N N . ASP B 1 33 ? -6.434 1.567 12.242 1 82.12 33 ASP B N 1
ATOM 1631 C CA . ASP B 1 33 ? -5.012 1.488 11.93 1 82.12 33 ASP B CA 1
ATOM 1632 C C . ASP B 1 33 ? -4.379 2.879 11.891 1 82.12 33 ASP B C 1
ATOM 1634 O O . ASP B 1 33 ? -5.086 3.885 11.805 1 82.12 33 ASP B O 1
ATOM 1638 N N . LYS B 1 34 ? -3.012 2.914 12.055 1 85.69 34 LYS B N 1
ATOM 1639 C CA . LYS B 1 34 ? -2.273 4.176 12.055 1 85.69 34 LYS B CA 1
ATOM 1640 C C . LYS B 1 34 ? -1.573 4.395 10.719 1 85.69 34 LYS B C 1
ATOM 1642 O O . LYS B 1 34 ? -1.151 5.512 10.406 1 85.69 34 LYS B O 1
ATOM 1647 N N . VAL B 1 35 ? -1.466 3.299 10.016 1 88.75 35 VAL B N 1
ATOM 1648 C CA . VAL B 1 35 ? -0.708 3.389 8.773 1 88.75 35 VAL B CA 1
ATOM 1649 C C . VAL B 1 35 ? -1.658 3.293 7.578 1 88.75 35 VAL B C 1
ATOM 1651 O O . VAL B 1 35 ? -2.527 2.418 7.539 1 88.75 35 VAL B O 1
ATOM 1654 N N . LEU B 1 36 ? -1.568 4.219 6.738 1 92.94 36 LEU B N 1
ATOM 1655 C CA . LEU B 1 36 ? -2.246 4.266 5.449 1 92.94 36 LEU B CA 1
ATOM 1656 C C . LEU B 1 36 ? -1.258 4.047 4.309 1 92.94 36 LEU B C 1
ATOM 1658 O O . LEU B 1 36 ? -0.187 4.66 4.281 1 92.94 36 LEU B O 1
ATOM 1662 N N . HIS B 1 37 ? -1.529 3.109 3.424 1 95.38 37 HIS B N 1
ATOM 1663 C CA . HIS B 1 37 ? -0.744 2.973 2.201 1 95.38 37 HIS B CA 1
ATOM 1664 C C . HIS B 1 37 ? -1.311 3.84 1.083 1 95.38 37 HIS B C 1
ATOM 1666 O O . HIS B 1 37 ? -2.479 3.699 0.713 1 95.38 37 HIS B O 1
ATOM 1672 N N . LEU B 1 38 ? -0.506 4.73 0.604 1 97.06 38 LEU B N 1
ATOM 1673 C CA . LEU B 1 38 ? -0.943 5.738 -0.356 1 97.06 38 LEU B CA 1
ATOM 1674 C C . LEU B 1 38 ? -0.302 5.504 -1.72 1 97.06 38 LEU B C 1
ATOM 1676 O O . LEU B 1 38 ? 0.925 5.516 -1.844 1 97.06 38 LEU B O 1
ATOM 1680 N N . ALA B 1 39 ? -1.102 5.293 -2.701 1 98.19 39 ALA B N 1
ATOM 1681 C CA . ALA B 1 39 ? -0.62 5.141 -4.07 1 98.19 39 ALA B CA 1
ATOM 1682 C C . ALA B 1 39 ? -0.884 6.402 -4.887 1 98.19 39 ALA B C 1
ATOM 1684 O O . ALA B 1 39 ? -1.966 6.988 -4.805 1 98.19 39 ALA B O 1
ATOM 1685 N N . LEU B 1 40 ? 0.08 6.809 -5.578 1 98.12 40 LEU B N 1
ATOM 1686 C CA . LEU B 1 40 ? 0.067 7.945 -6.496 1 98.12 40 LEU B CA 1
ATOM 1687 C C . LEU B 1 40 ? 0.52 7.523 -7.891 1 98.12 40 LEU B C 1
ATOM 1689 O O . LEU B 1 40 ? 1.01 6.406 -8.078 1 98.12 40 LEU B O 1
ATOM 1693 N N . ALA B 1 41 ? 0.307 8.391 -8.867 1 97.62 41 ALA B N 1
ATOM 1694 C CA . ALA B 1 41 ? 0.768 8.086 -10.219 1 97.62 41 ALA B CA 1
ATOM 1695 C C . ALA B 1 41 ? 1.229 9.352 -10.938 1 97.62 41 ALA B C 1
ATOM 1697 O O . ALA B 1 41 ? 0.604 10.406 -10.812 1 97.62 41 ALA B O 1
ATOM 1698 N N . ARG B 1 42 ? 2.326 9.227 -11.5 1 96 42 ARG B N 1
ATOM 1699 C CA . ARG B 1 42 ? 2.811 10.258 -12.414 1 96 42 ARG B CA 1
ATOM 1700 C C . ARG B 1 42 ? 3.23 9.648 -13.75 1 96 42 ARG B C 1
ATOM 1702 O O . ARG B 1 42 ? 4.07 8.75 -13.789 1 96 42 ARG B O 1
ATOM 1709 N N . ASP B 1 43 ? 2.625 10.078 -14.883 1 94.19 43 ASP B N 1
ATOM 1710 C CA . ASP B 1 43 ? 2.939 9.555 -16.203 1 94.19 43 ASP B CA 1
ATOM 1711 C C . ASP B 1 43 ? 2.777 8.039 -16.266 1 94.19 43 ASP B C 1
ATOM 1713 O O . ASP B 1 43 ? 3.637 7.336 -16.797 1 94.19 43 ASP B O 1
ATOM 1717 N N . ASN B 1 44 ? 1.811 7.566 -15.609 1 94.12 44 ASN B N 1
ATOM 1718 C CA . ASN B 1 44 ? 1.397 6.168 -15.555 1 94.12 44 ASN B CA 1
ATOM 1719 C C . ASN B 1 44 ? 2.422 5.312 -14.812 1 94.12 44 ASN B C 1
ATOM 1721 O O . ASN B 1 44 ? 2.473 4.098 -15.008 1 94.12 44 ASN B O 1
ATOM 1725 N N . VAL B 1 45 ? 3.334 5.988 -14.078 1 96.25 45 VAL B N 1
ATOM 1726 C CA . VAL B 1 45 ? 4.227 5.285 -13.164 1 96.25 45 VAL B CA 1
ATOM 1727 C C . VAL B 1 45 ? 3.666 5.348 -11.742 1 96.25 45 VAL B C 1
ATOM 1729 O O . VAL B 1 45 ? 3.523 6.43 -11.172 1 96.25 45 VAL B O 1
ATOM 1732 N N . PRO B 1 46 ? 3.324 4.195 -11.195 1 97.94 46 PRO B N 1
ATOM 1733 C CA . PRO B 1 46 ? 2.779 4.207 -9.836 1 97.94 46 PRO B CA 1
ATOM 1734 C C . PRO B 1 46 ? 3.848 4.438 -8.773 1 97.94 46 PRO B C 1
ATOM 1736 O O . PRO B 1 46 ? 5.008 4.066 -8.969 1 97.94 46 PRO B O 1
ATOM 1739 N N . PHE B 1 47 ? 3.545 5.082 -7.77 1 96.12 47 PHE B N 1
ATOM 1740 C CA . PHE B 1 47 ? 4.355 5.258 -6.57 1 96.12 47 PHE B CA 1
ATOM 1741 C C . PHE B 1 47 ? 3.535 4.973 -5.316 1 96.12 47 PHE B C 1
ATOM 1743 O O . PHE B 1 47 ? 2.373 5.371 -5.227 1 96.12 47 PHE B O 1
ATOM 1750 N N . LEU B 1 48 ? 4.078 4.328 -4.422 1 95.94 48 LEU B N 1
ATOM 1751 C CA . LEU B 1 48 ? 3.406 3.848 -3.219 1 95.94 48 LEU B CA 1
ATOM 1752 C C . LEU B 1 48 ? 4.23 4.152 -1.974 1 95.94 48 LEU B C 1
ATOM 1754 O O . LEU B 1 48 ? 5.445 3.941 -1.963 1 95.94 48 LEU B O 1
ATOM 1758 N N . VAL B 1 49 ? 3.613 4.656 -0.917 1 92.31 49 VAL B N 1
ATOM 1759 C CA . VAL B 1 49 ? 4.336 4.977 0.31 1 92.31 49 VAL B CA 1
ATOM 1760 C C . VAL B 1 49 ? 3.412 4.797 1.514 1 92.31 49 VAL B C 1
ATOM 1762 O O . VAL B 1 49 ? 2.24 5.176 1.468 1 92.31 49 VAL B O 1
ATOM 1765 N N . PRO B 1 50 ? 3.852 4.133 2.51 1 91.75 50 PRO B N 1
ATOM 1766 C CA . PRO B 1 50 ? 3.086 4.133 3.76 1 91.75 50 PRO B CA 1
ATOM 1767 C C . PRO B 1 50 ? 3.232 5.434 4.539 1 91.75 50 PRO B C 1
ATOM 1769 O O . PRO B 1 50 ? 4.332 5.988 4.621 1 91.75 50 PRO B O 1
ATOM 1772 N N . VAL B 1 51 ? 2.164 5.918 5.125 1 89.5 51 VAL B N 1
ATOM 1773 C CA . VAL B 1 51 ? 2.186 7.164 5.883 1 89.5 51 VAL B CA 1
ATOM 1774 C C . VAL B 1 51 ? 1.252 7.055 7.086 1 89.5 51 VAL B C 1
ATOM 1776 O O . VAL B 1 51 ? 0.268 6.309 7.047 1 89.5 51 VAL B O 1
ATOM 1779 N N . PHE B 1 52 ? 1.562 7.766 8.086 1 87.75 52 PHE B N 1
ATOM 1780 C CA . PHE B 1 52 ? 0.579 7.957 9.141 1 87.75 52 PHE B CA 1
ATOM 1781 C C . PHE B 1 52 ? -0.528 8.898 8.695 1 87.75 52 PHE B C 1
ATOM 1783 O O . PHE B 1 52 ? -0.298 9.781 7.863 1 87.75 52 PHE B O 1
ATOM 1790 N N . TYR B 1 53 ? -1.703 8.664 9.266 1 92.69 53 TYR B N 1
ATOM 1791 C CA . TYR B 1 53 ? -2.812 9.484 8.797 1 92.69 53 TYR B CA 1
ATOM 1792 C C . TYR B 1 53 ? -3.822 9.727 9.914 1 92.69 53 TYR B C 1
ATOM 1794 O O . TYR B 1 53 ? -3.801 9.031 10.938 1 92.69 53 TYR B O 1
ATOM 1802 N N . GLY B 1 54 ? -4.516 10.742 9.758 1 94.56 54 GLY B N 1
ATOM 1803 C CA . GLY B 1 54 ? -5.719 11.016 10.523 1 94.56 54 GLY B CA 1
ATOM 1804 C C . GLY B 1 54 ? -6.988 10.938 9.703 1 94.56 54 GLY B C 1
ATOM 1805 O O . GLY B 1 54 ? -6.961 11.141 8.484 1 94.56 54 GLY B O 1
ATOM 1806 N N . PHE B 1 55 ? -8.078 10.57 10.32 1 95.5 55 PHE B N 1
ATOM 1807 C CA . PHE B 1 55 ? -9.391 10.469 9.688 1 95.5 55 PHE B CA 1
ATOM 1808 C C . PHE B 1 55 ? -10.445 11.219 10.5 1 95.5 55 PHE B C 1
ATOM 1810 O O . PHE B 1 55 ? -10.586 10.984 11.703 1 95.5 55 PHE B O 1
ATOM 1817 N N . ASP B 1 56 ? -11.164 12.117 9.844 1 93.94 56 ASP B N 1
ATOM 1818 C CA . ASP B 1 56 ? -12.125 12.914 10.602 1 93.94 56 ASP B CA 1
ATOM 1819 C C . ASP B 1 56 ? -13.555 12.492 10.289 1 93.94 56 ASP B C 1
ATOM 1821 O O . ASP B 1 56 ? -14.508 13.219 10.578 1 93.94 56 ASP B O 1
ATOM 1825 N N . GLY B 1 57 ? -13.758 11.359 9.602 1 90.75 57 GLY B N 1
ATOM 1826 C CA . GLY B 1 57 ? -15.078 10.883 9.219 1 90.75 57 GLY B CA 1
ATOM 1827 C C . GLY B 1 57 ? -15.445 11.211 7.789 1 90.75 57 GLY B C 1
ATOM 1828 O O . GLY B 1 57 ? -16.391 10.633 7.234 1 90.75 57 GLY B O 1
ATOM 1829 N N . LYS B 1 58 ? -14.688 12.141 7.219 1 91.62 58 LYS B N 1
ATOM 1830 C CA . LYS B 1 58 ? -14.984 12.57 5.852 1 91.62 58 LYS B CA 1
ATOM 1831 C C . LYS B 1 58 ? -13.734 12.539 4.98 1 91.62 58 LYS B C 1
ATOM 1833 O O . LYS B 1 58 ? -13.773 12.062 3.844 1 91.62 58 LYS B O 1
ATOM 1838 N N . ALA B 1 59 ? -12.688 12.977 5.531 1 96.75 59 ALA B N 1
ATOM 1839 C CA . ALA B 1 59 ? -11.43 13.078 4.797 1 96.75 59 ALA B CA 1
ATOM 1840 C C . ALA B 1 59 ? -10.273 12.461 5.582 1 96.75 59 ALA B C 1
ATOM 1842 O O . ALA B 1 59 ? -10.375 12.273 6.797 1 96.75 59 ALA B O 1
ATOM 1843 N N . LEU B 1 60 ? -9.305 12.109 4.832 1 97.44 60 LEU B N 1
ATOM 1844 C CA . LEU B 1 60 ? -8.055 11.648 5.426 1 97.44 60 LEU B CA 1
ATOM 1845 C C . LEU B 1 60 ? -7.008 12.758 5.402 1 97.44 60 LEU B C 1
ATOM 1847 O O . LEU B 1 60 ? -6.984 13.578 4.484 1 97.44 60 LEU B O 1
ATOM 1851 N N . TYR B 1 61 ? -6.125 12.734 6.398 1 97 61 TYR B N 1
ATOM 1852 C CA . TYR B 1 61 ? -5.059 13.727 6.496 1 97 61 TYR B CA 1
ATOM 1853 C C . TYR B 1 61 ? -3.703 13.055 6.688 1 97 61 TYR B C 1
ATOM 1855 O O . TYR B 1 61 ? -3.578 12.102 7.461 1 97 61 TYR B O 1
ATOM 1863 N N . VAL B 1 62 ? -2.742 13.57 5.957 1 94.56 62 VAL B N 1
ATOM 1864 C CA . VAL B 1 62 ? -1.379 13.055 6.027 1 94.56 62 VAL B CA 1
ATOM 1865 C C . VAL B 1 62 ? -0.402 14.211 6.25 1 94.56 62 VAL B C 1
ATOM 1867 O O . VAL B 1 62 ? -0.522 15.266 5.621 1 94.56 62 VAL B O 1
ATOM 1870 N N . HIS B 1 63 ? 0.494 13.945 7.152 1 88.31 63 HIS B N 1
ATOM 1871 C CA . HIS B 1 63 ? 1.583 14.898 7.336 1 88.31 63 HIS B CA 1
ATOM 1872 C C . HIS B 1 63 ? 2.752 14.586 6.41 1 88.31 63 HIS B C 1
ATOM 1874 O O . HIS B 1 63 ? 3.057 13.414 6.16 1 88.31 63 HIS B O 1
ATOM 1880 N N . SER B 1 64 ? 3.346 15.594 5.852 1 83.56 64 SER B N 1
ATOM 1881 C CA . SER B 1 64 ? 4.496 15.391 4.977 1 83.56 64 SER B CA 1
ATOM 1882 C C . SER B 1 64 ? 5.504 16.516 5.117 1 83.56 64 SER B C 1
ATOM 1884 O O . SER B 1 64 ? 5.164 17.609 5.582 1 83.56 64 SER B O 1
ATOM 1886 N N . ALA B 1 65 ? 6.762 16.125 4.785 1 75.81 65 ALA B N 1
ATOM 1887 C CA . ALA B 1 65 ? 7.734 17.188 4.562 1 75.81 65 ALA B CA 1
ATOM 1888 C C . ALA B 1 65 ? 7.371 18.016 3.332 1 75.81 65 ALA B C 1
ATOM 1890 O O . ALA B 1 65 ? 6.492 17.625 2.557 1 75.81 65 ALA B O 1
ATOM 1891 N N . SER B 1 66 ? 8.031 19.078 3.182 1 78 66 SER B N 1
ATOM 1892 C CA . SER B 1 66 ? 7.707 19.984 2.092 1 78 66 SER B CA 1
ATOM 1893 C C . SER B 1 66 ? 8.297 19.5 0.771 1 78 66 SER B C 1
ATOM 1895 O O . SER B 1 66 ? 7.941 20 -0.296 1 78 66 SER B O 1
ATOM 1897 N N . ALA B 1 67 ? 9.133 18.5 0.89 1 74.69 67 ALA B N 1
ATOM 1898 C CA . ALA B 1 67 ? 9.773 17.953 -0.305 1 74.69 67 ALA B CA 1
ATOM 1899 C C . ALA B 1 67 ? 9.68 16.422 -0.323 1 74.69 67 ALA B C 1
ATOM 1901 O O . ALA B 1 67 ? 9.406 15.797 0.704 1 74.69 67 ALA B O 1
ATOM 1902 N N . GLY B 1 68 ? 9.875 15.953 -1.56 1 83.38 68 GLY B N 1
ATOM 1903 C CA . GLY B 1 68 ? 9.836 14.508 -1.714 1 83.38 68 GLY B CA 1
ATOM 1904 C C . GLY B 1 68 ? 9.016 14.055 -2.904 1 83.38 68 GLY B C 1
ATOM 1905 O O . GLY B 1 68 ? 8.32 14.859 -3.527 1 83.38 68 GLY B O 1
ATOM 1906 N N . THR B 1 69 ? 9.039 12.797 -3.102 1 86.31 69 THR B N 1
ATOM 1907 C CA . THR B 1 69 ? 8.445 12.211 -4.297 1 86.31 69 THR B CA 1
ATOM 1908 C C . THR B 1 69 ? 6.93 12.383 -4.289 1 86.31 69 THR B C 1
ATOM 1910 O O . THR B 1 69 ? 6.34 12.773 -5.301 1 86.31 69 THR B O 1
ATOM 1913 N N . LYS B 1 70 ? 6.293 12.125 -3.143 1 90.12 70 LYS B N 1
ATOM 1914 C CA . LYS B 1 70 ? 4.836 12.211 -3.129 1 90.12 70 LYS B CA 1
ATOM 1915 C C . LYS B 1 70 ? 4.375 13.648 -3.352 1 90.12 70 LYS B C 1
ATOM 1917 O O . LYS B 1 70 ? 3.365 13.883 -4.023 1 90.12 70 LYS B O 1
ATOM 1922 N N . ILE B 1 71 ? 5.121 14.617 -2.822 1 90.62 71 ILE B N 1
ATOM 1923 C CA . ILE B 1 71 ? 4.777 16.031 -2.988 1 90.62 71 ILE B CA 1
ATOM 1924 C C . ILE B 1 71 ? 4.898 16.422 -4.461 1 90.62 71 ILE B C 1
ATOM 1926 O O . ILE B 1 71 ? 4.004 17.062 -5.016 1 90.62 71 ILE B O 1
ATOM 1930 N N . GLU B 1 72 ? 5.949 15.992 -5.047 1 92.56 72 GLU B N 1
ATOM 1931 C CA . GLU B 1 72 ? 6.176 16.312 -6.453 1 92.56 72 GLU B CA 1
ATOM 1932 C C . GLU B 1 72 ? 5.098 15.695 -7.34 1 92.56 72 GLU B C 1
ATOM 1934 O O . GLU B 1 72 ? 4.613 16.344 -8.273 1 92.56 72 GLU B O 1
ATOM 1939 N N . ILE B 1 73 ? 4.719 14.531 -7.062 1 95.44 73 ILE B N 1
ATOM 1940 C CA . ILE B 1 73 ? 3.686 13.859 -7.844 1 95.44 73 ILE B CA 1
ATOM 1941 C C . ILE B 1 73 ? 2.352 14.578 -7.664 1 95.44 73 ILE B C 1
ATOM 1943 O O . ILE B 1 73 ? 1.642 14.836 -8.641 1 95.44 73 ILE B O 1
ATOM 1947 N N . LEU B 1 74 ? 2.07 14.953 -6.422 1 95.88 74 LEU B N 1
ATOM 1948 C CA . LEU B 1 74 ? 0.771 15.539 -6.102 1 95.88 74 LEU B CA 1
ATOM 1949 C C . LEU B 1 74 ? 0.625 16.922 -6.727 1 95.88 74 LEU B C 1
ATOM 1951 O O . LEU B 1 74 ? -0.492 17.406 -6.898 1 95.88 74 LEU B O 1
ATOM 1955 N N . LYS B 1 75 ? 1.736 17.547 -7.094 1 94.88 75 LYS B N 1
ATOM 1956 C CA . LYS B 1 75 ? 1.69 18.844 -7.773 1 94.88 75 LYS B CA 1
ATOM 1957 C C . LYS B 1 75 ? 1.179 18.688 -9.203 1 94.88 75 LYS B C 1
ATOM 1959 O O . LYS B 1 75 ? 0.701 19.656 -9.797 1 94.88 75 LYS B O 1
ATOM 1964 N N . THR B 1 76 ? 1.213 17.484 -9.773 1 95.44 76 THR B N 1
ATOM 1965 C CA . THR B 1 76 ? 0.843 17.297 -11.172 1 95.44 76 THR B CA 1
ATOM 1966 C C . THR B 1 76 ? -0.359 16.359 -11.289 1 95.44 76 THR B C 1
ATOM 1968 O O . THR B 1 76 ? -1.089 16.406 -12.281 1 95.44 76 THR B O 1
ATOM 1971 N N . ASN B 1 77 ? -0.574 15.484 -10.398 1 97.44 77 ASN B N 1
ATOM 1972 C CA . ASN B 1 77 ? -1.68 14.539 -10.359 1 97.44 77 ASN B CA 1
ATOM 1973 C C . ASN B 1 77 ? -2.174 14.312 -8.93 1 97.44 77 ASN B C 1
ATOM 1975 O O . ASN B 1 77 ? -1.505 13.648 -8.133 1 97.44 77 ASN B O 1
ATOM 1979 N N . ASN B 1 78 ? -3.361 14.805 -8.641 1 97.94 78 ASN B N 1
ATOM 1980 C CA . ASN B 1 78 ? -3.824 14.758 -7.258 1 97.94 78 ASN B CA 1
ATOM 1981 C C . ASN B 1 78 ? -4.715 13.547 -7.008 1 97.94 78 ASN B C 1
ATOM 1983 O O . ASN B 1 78 ? -5.363 13.453 -5.965 1 97.94 78 ASN B O 1
ATOM 1987 N N . ARG B 1 79 ? -4.832 12.664 -8.023 1 97.69 79 ARG B N 1
ATOM 1988 C CA . ARG B 1 79 ? -5.559 11.414 -7.836 1 97.69 79 ARG B CA 1
ATOM 1989 C C . ARG B 1 79 ? -4.754 10.438 -6.984 1 97.69 79 ARG B C 1
ATOM 1991 O O . ARG B 1 79 ? -3.566 10.219 -7.23 1 97.69 79 ARG B O 1
ATOM 1998 N N . VAL B 1 80 ? -5.41 9.922 -5.996 1 98.38 80 VAL B N 1
ATOM 1999 C CA . VAL B 1 80 ? -4.719 8.977 -5.129 1 98.38 80 VAL B CA 1
ATOM 2000 C C . VAL B 1 80 ? -5.609 7.758 -4.879 1 98.38 80 VAL B C 1
ATOM 2002 O O . VAL B 1 80 ? -6.828 7.828 -5.051 1 98.38 80 VAL B O 1
ATOM 2005 N N . CYS B 1 81 ? -5.09 6.66 -4.645 1 98.06 81 CYS B N 1
ATOM 2006 C CA . CYS B 1 81 ? -5.715 5.469 -4.078 1 98.06 81 CYS B CA 1
ATOM 2007 C C . CYS B 1 81 ? -5.109 5.125 -2.723 1 98.06 81 CYS B C 1
ATOM 2009 O O . CYS B 1 81 ? -3.895 5.203 -2.543 1 98.06 81 CYS B O 1
ATOM 2011 N N . PHE B 1 82 ? -5.906 4.828 -1.76 1 97.12 82 PHE B N 1
ATOM 2012 C CA . PHE B 1 82 ? -5.395 4.523 -0.428 1 97.12 82 PHE B CA 1
ATOM 2013 C C . PHE B 1 82 ? -5.941 3.186 0.064 1 97.12 82 PHE B C 1
ATOM 2015 O O . PHE B 1 82 ? -6.973 2.715 -0.418 1 97.12 82 PHE B O 1
ATOM 2022 N N . GLU B 1 83 ? -5.195 2.619 0.932 1 95.06 83 GLU B N 1
ATOM 2023 C CA . GLU B 1 83 ? -5.527 1.307 1.475 1 95.06 83 GLU B CA 1
ATOM 2024 C C . GLU B 1 83 ? -5.176 1.215 2.957 1 95.06 83 GLU B C 1
ATOM 2026 O O . GLU B 1 83 ? -4.125 1.702 3.381 1 95.06 83 GLU B O 1
ATOM 2031 N N . VAL B 1 84 ? -6.094 0.737 3.74 1 92.75 84 VAL B N 1
ATOM 2032 C CA . VAL B 1 84 ? -5.875 0.393 5.141 1 92.75 84 VAL B CA 1
ATOM 2033 C C . VAL B 1 84 ? -6.289 -1.056 5.391 1 92.75 84 VAL B C 1
ATOM 2035 O O . VAL B 1 84 ? -7.387 -1.468 5.012 1 92.75 84 VAL B O 1
ATOM 2038 N N . THR B 1 85 ? -5.367 -1.806 5.875 1 85.44 85 THR B N 1
ATOM 2039 C CA . THR B 1 85 ? -5.656 -3.209 6.145 1 85.44 85 THR B CA 1
ATOM 2040 C C . THR B 1 85 ? -5.469 -3.525 7.625 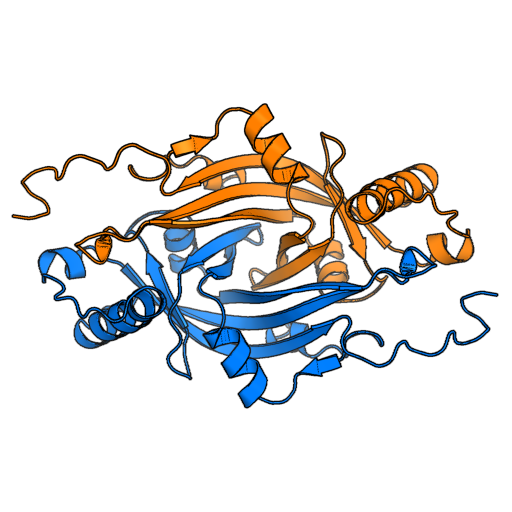1 85.44 85 THR B C 1
ATOM 2042 O O . THR B 1 85 ? -4.453 -3.152 8.219 1 85.44 85 THR B O 1
ATOM 2045 N N . THR B 1 86 ? -6.453 -4.082 8.188 1 76.94 86 THR B N 1
ATOM 2046 C CA . THR B 1 86 ? -6.34 -4.613 9.539 1 76.94 86 THR B CA 1
ATOM 2047 C C . THR B 1 86 ? -6.148 -6.129 9.516 1 76.94 86 THR B C 1
ATOM 2049 O O . THR B 1 86 ? -7 -6.855 9 1 76.94 86 THR B O 1
ATOM 2052 N N . GLU B 1 87 ? -4.887 -6.52 9.781 1 67.31 87 GLU B N 1
ATOM 2053 C CA . GLU B 1 87 ? -4.539 -7.934 9.672 1 67.31 87 GLU B CA 1
ATOM 2054 C C . GLU B 1 87 ? -5.109 -8.734 10.836 1 67.31 87 GLU B C 1
ATOM 2056 O O . GLU B 1 87 ? -5.109 -8.273 11.977 1 67.31 87 GLU B O 1
ATOM 2061 N N . ASN B 1 88 ? -5.715 -9.805 10.359 1 60.56 88 ASN B N 1
ATOM 2062 C CA . ASN B 1 88 ? -6.207 -10.695 11.414 1 60.56 88 ASN B CA 1
ATOM 2063 C C . ASN B 1 88 ? -5.707 -12.117 11.227 1 60.56 88 ASN B C 1
ATOM 2065 O O . ASN B 1 88 ? -6.391 -13.078 11.594 1 60.56 88 ASN B O 1
ATOM 2069 N N . GLY B 1 89 ? -4.602 -12.203 10.633 1 63.53 89 GLY B N 1
ATOM 2070 C CA . GLY B 1 89 ? -4.047 -13.539 10.57 1 63.53 89 GLY B CA 1
ATOM 2071 C C . GLY B 1 89 ? -4.434 -14.289 9.312 1 63.53 89 GLY B C 1
ATOM 2072 O O . GLY B 1 89 ? -4.703 -13.68 8.273 1 63.53 89 GLY B O 1
ATOM 2073 N N . VAL B 1 90 ? -4.094 -15.641 9.18 1 63.62 90 VAL B N 1
ATOM 2074 C CA . VAL B 1 90 ? -4.391 -16.5 8.039 1 63.62 90 VAL B CA 1
ATOM 2075 C C . VAL B 1 90 ? -5.184 -17.719 8.5 1 63.62 90 VAL B C 1
ATOM 2077 O O . VAL B 1 90 ? -4.922 -18.266 9.57 1 63.62 90 VAL B O 1
ATOM 2080 N N . VAL B 1 91 ? -6.309 -17.906 7.785 1 62.78 91 VAL B N 1
ATOM 2081 C CA . VAL B 1 91 ? -7.027 -19.156 8 1 62.78 91 VAL B CA 1
ATOM 2082 C C . VAL B 1 91 ? -6.355 -20.281 7.211 1 62.78 91 VAL B C 1
ATOM 2084 O O . VAL B 1 91 ? -6.203 -20.188 5.992 1 62.78 91 VAL B O 1
ATOM 2087 N N . THR B 1 92 ? -5.727 -21.188 7.965 1 64.56 92 THR B N 1
ATOM 2088 C CA . THR B 1 92 ? -5.086 -22.328 7.32 1 64.56 92 THR B CA 1
ATOM 2089 C C . THR B 1 92 ? -6.117 -23.406 6.969 1 64.56 92 THR B C 1
ATOM 2091 O O . THR B 1 92 ? -7.156 -23.516 7.625 1 64.56 92 THR B O 1
ATOM 2094 N N . ALA B 1 93 ? -6 -23.906 5.695 1 65 93 ALA B N 1
ATOM 2095 C CA . ALA B 1 93 ? -6.895 -24.953 5.227 1 65 93 ALA B CA 1
ATOM 2096 C C . ALA B 1 93 ? -6.105 -26.188 4.785 1 65 93 ALA B C 1
ATOM 2098 O O . ALA B 1 93 ? -4.871 -26.172 4.762 1 65 93 ALA B O 1
ATOM 2099 N N . GLU B 1 94 ? -6.844 -27.281 4.648 1 64.56 94 GLU B N 1
ATOM 2100 C CA . GLU B 1 94 ? -6.234 -28.516 4.188 1 64.56 94 GLU B CA 1
ATOM 2101 C C . GLU B 1 94 ? -5.637 -28.359 2.793 1 64.56 94 GLU B C 1
ATOM 2103 O O . GLU B 1 94 ? -4.574 -28.906 2.5 1 64.56 94 GLU B O 1
ATOM 2108 N N . ALA B 1 95 ? -6.305 -27.656 1.959 1 64.19 95 ALA B N 1
ATOM 2109 C CA . ALA B 1 95 ? -5.797 -27.359 0.62 1 64.19 95 ALA B CA 1
ATOM 2110 C C . ALA B 1 95 ? -5.207 -25.953 0.548 1 64.19 95 ALA B C 1
ATOM 2112 O O . ALA B 1 95 ? -5.766 -25.016 1.111 1 64.19 95 ALA B O 1
ATOM 2113 N N . ALA B 1 96 ? -4.008 -25.875 -0.052 1 62.59 96 ALA B N 1
ATOM 2114 C CA . ALA B 1 96 ? -3.266 -24.625 -0.136 1 62.59 96 ALA B CA 1
ATOM 2115 C C . ALA B 1 96 ? -4.129 -23.516 -0.727 1 62.59 96 ALA B C 1
ATOM 2117 O O . ALA B 1 96 ? -4.066 -22.375 -0.28 1 62.59 96 ALA B O 1
ATOM 2118 N N . CYS B 1 97 ? -4.949 -23.875 -1.69 1 62.94 97 CYS B N 1
ATOM 2119 C CA . CYS B 1 97 ? -5.754 -22.891 -2.396 1 62.94 97 CYS B CA 1
ATOM 2120 C C . CYS B 1 97 ? -6.816 -22.297 -1.477 1 62.94 97 CYS B C 1
ATOM 2122 O O . CYS B 1 97 ? -7.41 -21.266 -1.79 1 62.94 97 CYS B O 1
ATOM 2124 N N . ASP B 1 98 ? -6.918 -22.969 -0.317 1 61.22 98 ASP B N 1
ATOM 2125 C CA . ASP B 1 98 ? -7.969 -22.547 0.601 1 61.22 98 ASP B CA 1
ATOM 2126 C C . ASP B 1 98 ? -7.406 -21.656 1.71 1 61.22 98 ASP B C 1
ATOM 2128 O O . ASP B 1 98 ? -8.141 -21.219 2.596 1 61.22 98 ASP B O 1
ATOM 2132 N N . PHE B 1 99 ? -6.141 -21.531 1.609 1 63.16 99 PHE B N 1
ATOM 2133 C CA . PHE B 1 99 ? -5.586 -20.578 2.572 1 63.16 99 PHE B CA 1
ATOM 2134 C C . PHE B 1 99 ? -6.102 -19.172 2.312 1 63.16 99 PHE B C 1
ATOM 2136 O O . PHE B 1 99 ? -6.195 -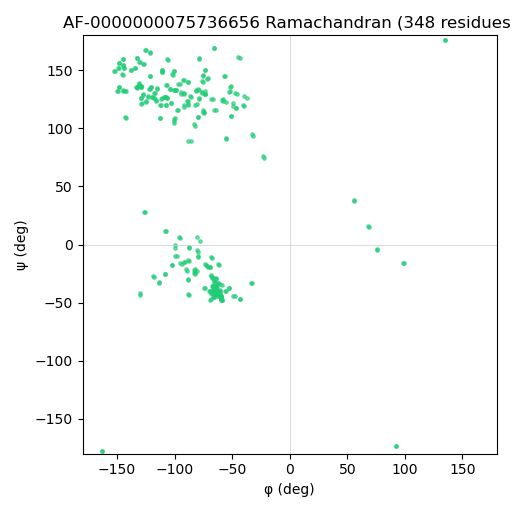18.75 1.16 1 63.16 99 PHE B O 1
ATOM 2143 N N . GLU B 1 100 ? -6.836 -18.672 3.273 1 62.5 100 GLU B N 1
ATOM 2144 C CA . GLU B 1 100 ? -7.383 -17.344 3.084 1 62.5 100 GLU B CA 1
ATOM 2145 C C . GLU B 1 100 ? -6.82 -16.359 4.113 1 62.5 100 GLU B C 1
ATOM 2147 O O . GLU B 1 100 ? -6.723 -16.688 5.301 1 62.5 100 GLU B O 1
ATOM 2152 N N . ALA B 1 101 ? -6.289 -15.352 3.596 1 63.16 101 ALA B N 1
ATOM 2153 C CA . ALA B 1 101 ? -5.91 -14.273 4.504 1 63.16 101 ALA B CA 1
ATOM 2154 C C . ALA B 1 101 ? -7.117 -13.766 5.289 1 63.16 101 ALA B C 1
ATOM 2156 O O . ALA B 1 101 ? -8.219 -13.656 4.742 1 63.16 101 ALA B O 1
ATOM 2157 N N . LYS B 1 102 ? -7.008 -13.758 6.625 1 72.38 102 LYS B N 1
ATOM 2158 C CA . LYS B 1 102 ? -8.039 -13.117 7.434 1 72.38 102 LYS B CA 1
ATOM 2159 C C . LYS B 1 102 ? -7.73 -11.633 7.637 1 72.38 102 LYS B C 1
ATOM 2161 O O . LYS B 1 102 ? -6.93 -11.273 8.5 1 72.38 102 LYS B O 1
ATOM 2166 N N . HIS B 1 103 ? -8.203 -10.922 6.758 1 75.69 103 HIS B N 1
ATOM 2167 C CA . HIS B 1 103 ? -7.941 -9.492 6.875 1 75.69 103 HIS B CA 1
ATOM 2168 C C . HIS B 1 103 ? -9.117 -8.672 6.359 1 75.69 103 HIS B C 1
ATOM 2170 O O . HIS B 1 103 ? -9.93 -9.172 5.566 1 75.69 103 HIS B O 1
ATOM 2176 N N . ARG B 1 104 ? -9.25 -7.52 7.074 1 83.44 104 ARG B N 1
ATOM 2177 C CA . ARG B 1 104 ? -10.172 -6.5 6.582 1 83.44 104 ARG B CA 1
ATOM 2178 C C . ARG B 1 104 ? -9.414 -5.355 5.918 1 83.44 104 ARG B C 1
ATOM 2180 O O . ARG B 1 104 ? -8.492 -4.789 6.508 1 83.44 104 ARG B O 1
ATOM 2187 N N . THR B 1 105 ? -9.797 -5.207 4.707 1 88.12 105 THR B N 1
ATOM 2188 C CA . THR B 1 105 ? -9.102 -4.18 3.936 1 88.12 105 THR B CA 1
ATOM 2189 C C . THR B 1 105 ? -10.086 -3.148 3.396 1 88.12 105 THR B C 1
ATOM 2191 O O . THR B 1 105 ? -11.18 -3.5 2.949 1 88.12 105 THR B O 1
ATOM 2194 N N . VAL B 1 106 ? -9.719 -1.924 3.557 1 92.25 106 VAL B N 1
ATOM 2195 C CA . VAL B 1 106 ? -10.445 -0.827 2.93 1 92.25 106 VAL B CA 1
ATOM 2196 C C . VAL B 1 106 ? -9.586 -0.184 1.846 1 92.25 106 VAL B C 1
ATOM 2198 O O . VAL B 1 106 ? -8.414 0.135 2.08 1 92.25 106 VAL B O 1
ATOM 2201 N N . ILE B 1 107 ? -10.133 -0.118 0.67 1 93.44 107 ILE B N 1
ATOM 2202 C CA . ILE B 1 107 ? -9.477 0.565 -0.44 1 93.44 107 ILE B CA 1
ATOM 2203 C C . ILE B 1 107 ? -10.367 1.705 -0.939 1 93.44 107 ILE B C 1
ATOM 2205 O O . ILE B 1 107 ? -11.578 1.539 -1.083 1 93.44 107 ILE B O 1
ATOM 2209 N N . GLY B 1 108 ? -9.75 2.854 -1.176 1 94.62 108 GLY B N 1
ATOM 2210 C CA . GLY B 1 108 ? -10.508 4 -1.651 1 94.62 108 GLY B CA 1
ATOM 2211 C C . GLY B 1 108 ? -9.734 4.867 -2.623 1 94.62 108 GLY B C 1
ATOM 2212 O O . GLY B 1 108 ? -8.508 4.75 -2.727 1 94.62 108 GLY B O 1
ATOM 2213 N N . PHE B 1 109 ? -10.516 5.609 -3.357 1 96.38 109 PHE B N 1
ATOM 2214 C CA . PHE B 1 109 ? -9.984 6.629 -4.25 1 96.38 109 PHE B CA 1
ATOM 2215 C C . PHE B 1 109 ? -10.336 8.023 -3.75 1 96.38 109 PHE B C 1
ATOM 2217 O O . PHE B 1 109 ? -11.352 8.211 -3.086 1 96.38 109 PHE B O 1
ATOM 2224 N N . GLY B 1 110 ? -9.422 8.922 -4.047 1 97.12 110 GLY B N 1
ATOM 2225 C CA . GLY B 1 110 ? -9.703 10.289 -3.646 1 97.12 110 GLY B CA 1
ATOM 2226 C C . GLY B 1 110 ? -8.844 11.305 -4.363 1 97.12 110 GLY B C 1
ATOM 2227 O O . GLY B 1 110 ? -8.078 10.961 -5.266 1 97.12 110 GLY B O 1
ATOM 2228 N N . ARG B 1 111 ? -9.039 12.547 -3.986 1 98.31 111 ARG B N 1
ATOM 2229 C CA . ARG B 1 111 ? -8.273 13.68 -4.484 1 98.31 111 ARG B CA 1
ATOM 2230 C C . ARG B 1 111 ? -7.512 14.367 -3.354 1 98.31 111 ARG B C 1
ATOM 2232 O O . ARG B 1 111 ? -8.102 14.711 -2.326 1 98.31 111 ARG B O 1
ATOM 2239 N N . ALA B 1 112 ? -6.258 14.492 -3.551 1 98.19 112 ALA B N 1
ATOM 2240 C CA . ALA B 1 112 ? -5.402 15.109 -2.539 1 98.19 112 ALA B CA 1
ATOM 2241 C C . ALA B 1 112 ? -5.254 16.609 -2.783 1 98.19 112 ALA B C 1
ATOM 2243 O O . ALA B 1 112 ? -5.172 17.047 -3.932 1 98.19 112 ALA B O 1
ATOM 2244 N N . SER B 1 113 ? -5.238 17.375 -1.734 1 97.69 113 SER B N 1
ATOM 2245 C CA . SER B 1 113 ? -4.941 18.797 -1.774 1 97.69 113 SER B CA 1
ATOM 2246 C C . SER B 1 113 ? -4.039 19.203 -0.614 1 97.69 113 SER B C 1
ATOM 2248 O O . SER B 1 113 ? -4.035 18.562 0.435 1 97.69 113 SER B O 1
ATOM 2250 N N . PHE B 1 114 ? -3.25 20.219 -0.855 1 96.56 114 PHE B N 1
ATOM 2251 C CA . PHE B 1 114 ? -2.42 20.75 0.217 1 96.56 114 PHE B CA 1
ATOM 2252 C C . PHE B 1 114 ? -3.225 21.688 1.102 1 96.56 114 PHE B C 1
ATOM 2254 O O . PHE B 1 114 ? -3.932 22.578 0.601 1 96.56 114 PHE B O 1
ATOM 2261 N N . VAL B 1 115 ? -3.109 21.516 2.406 1 96.12 115 VAL B N 1
ATOM 2262 C CA . VAL B 1 115 ? -3.828 22.359 3.359 1 96.12 115 VAL B CA 1
ATOM 2263 C C . VAL B 1 115 ? -2.992 23.578 3.697 1 96.12 115 VAL B C 1
ATOM 2265 O O . VAL B 1 115 ? -1.879 23.469 4.215 1 96.12 115 VAL B O 1
ATOM 2268 N N . ASP B 1 116 ? -3.561 24.719 3.48 1 91.75 116 ASP B N 1
ATOM 2269 C CA . ASP B 1 116 ? -2.842 25.953 3.768 1 91.75 116 ASP B CA 1
ATOM 2270 C C . ASP B 1 116 ? -3.42 26.656 4.996 1 91.75 116 ASP B C 1
ATOM 2272 O O . ASP B 1 116 ? -2.719 27.406 5.68 1 91.75 116 ASP B O 1
ATOM 2276 N N . ASP B 1 117 ? -4.684 26.406 5.297 1 92.88 117 ASP B N 1
ATOM 2277 C CA . ASP B 1 117 ? -5.336 27.016 6.445 1 92.88 117 ASP B CA 1
ATOM 2278 C C . ASP B 1 117 ? -4.738 26.516 7.758 1 92.88 117 ASP B C 1
ATOM 2280 O O . ASP B 1 117 ? -4.734 25.312 8.016 1 92.88 117 ASP B O 1
ATOM 2284 N N . VAL B 1 118 ? -4.312 27.391 8.57 1 90.19 118 VAL B N 1
ATOM 2285 C CA . VAL B 1 118 ? -3.576 27.062 9.789 1 90.19 118 VAL B CA 1
ATOM 2286 C C . VAL B 1 118 ? -4.48 26.281 10.734 1 90.19 118 VAL B C 1
ATOM 2288 O O . VAL B 1 118 ? -4.035 25.312 11.367 1 90.19 118 VAL B O 1
ATOM 2291 N N . ALA B 1 119 ? -5.711 26.734 10.828 1 92.31 119 ALA B N 1
ATOM 2292 C CA . ALA B 1 119 ? -6.637 26.047 11.719 1 92.31 119 ALA B CA 1
ATOM 2293 C C . ALA B 1 119 ? -6.859 24.609 11.273 1 92.31 119 ALA B C 1
ATOM 2295 O O . ALA B 1 119 ? -6.887 23.688 12.102 1 92.31 119 ALA B O 1
ATOM 2296 N N . GLU B 1 120 ? -7.016 24.406 10.008 1 94 120 GLU B N 1
ATOM 2297 C CA . GLU B 1 120 ? -7.207 23.062 9.477 1 94 120 GLU B CA 1
ATOM 2298 C C . GLU B 1 120 ? -5.945 22.219 9.648 1 94 120 GLU B C 1
ATOM 2300 O O . GLU B 1 120 ? -6.027 21.031 9.969 1 94 120 GLU B O 1
ATOM 2305 N N . LYS B 1 121 ? -4.812 22.812 9.438 1 93.06 121 LYS B N 1
ATOM 2306 C CA . LYS B 1 121 ? -3.549 22.109 9.633 1 93.06 121 LYS B CA 1
ATOM 2307 C C . LYS B 1 121 ? -3.422 21.609 11.07 1 93.06 121 LYS B C 1
ATOM 2309 O O . LYS B 1 121 ? -3.051 20.453 11.305 1 93.06 121 LYS B O 1
ATOM 2314 N N . THR B 1 122 ? -3.703 22.516 11.961 1 91.44 122 THR B N 1
ATOM 2315 C CA . THR B 1 122 ? -3.604 22.172 13.375 1 91.44 122 THR B CA 1
ATOM 2316 C C . THR B 1 122 ? -4.535 21.016 13.719 1 91.44 122 THR B C 1
ATOM 2318 O O . THR B 1 122 ? -4.133 20.062 14.383 1 91.44 122 THR B O 1
ATOM 2321 N N . ARG B 1 123 ? -5.754 21.109 13.258 1 92.88 123 ARG B N 1
ATOM 2322 C CA . ARG B 1 123 ? -6.719 20.047 13.508 1 92.88 123 ARG B CA 1
ATOM 2323 C C . ARG B 1 123 ? -6.23 18.719 12.93 1 92.88 123 ARG B C 1
ATOM 2325 O O . ARG B 1 123 ? -6.359 17.672 13.562 1 92.88 123 ARG B O 1
ATOM 2332 N N . ALA B 1 124 ? -5.734 18.75 11.742 1 93.75 124 ALA B N 1
ATOM 2333 C CA . ALA B 1 124 ? -5.219 17.547 11.07 1 93.75 124 ALA B CA 1
ATOM 2334 C C . ALA B 1 124 ? -4.078 16.922 11.867 1 93.75 124 ALA B C 1
ATOM 2336 O O . ALA B 1 124 ? -4.059 15.711 12.086 1 93.75 124 ALA B O 1
ATOM 2337 N N . LEU B 1 125 ? -3.162 17.766 12.289 1 90.06 125 LEU B N 1
ATOM 2338 C CA . LEU B 1 125 ? -2.027 17.266 13.062 1 90.06 125 LEU B CA 1
ATOM 2339 C C . LEU B 1 125 ? -2.492 16.672 14.391 1 90.06 125 LEU B C 1
ATOM 2341 O O . LEU B 1 125 ? -1.971 15.648 14.836 1 90.06 125 LEU B O 1
ATOM 2345 N N . ASP B 1 126 ? -3.473 17.344 14.961 1 90.19 126 ASP B N 1
ATOM 2346 C CA . ASP B 1 126 ? -4.055 16.797 16.188 1 90.19 126 ASP B CA 1
ATOM 2347 C C . ASP B 1 126 ? -4.645 15.414 15.953 1 90.19 126 ASP B C 1
ATOM 2349 O O . ASP B 1 126 ? -4.465 14.508 16.766 1 90.19 126 ASP B O 1
ATOM 2353 N N . LEU B 1 127 ? -5.359 15.258 14.867 1 91.25 127 LEU B N 1
ATOM 2354 C CA . LEU B 1 127 ? -5.973 13.977 14.523 1 91.25 127 LEU B CA 1
ATOM 2355 C C . LEU B 1 127 ? -4.91 12.891 14.352 1 91.25 127 LEU B C 1
ATOM 2357 O O . LEU B 1 127 ? -5.082 11.773 14.828 1 91.25 127 LEU B O 1
ATOM 2361 N N . ILE B 1 128 ? -3.816 13.211 13.711 1 89.31 128 ILE B N 1
ATOM 2362 C CA . ILE B 1 128 ? -2.738 12.258 13.461 1 89.31 128 ILE B CA 1
ATOM 2363 C C . ILE B 1 128 ? -2.051 11.891 14.773 1 89.31 128 ILE B C 1
ATOM 2365 O O . ILE B 1 128 ? -1.854 10.711 15.062 1 89.31 128 ILE B O 1
ATOM 2369 N N . VAL B 1 129 ? -1.739 12.891 15.562 1 84.31 129 VAL B N 1
ATOM 2370 C CA . VAL B 1 129 ? -1.007 12.68 16.812 1 84.31 129 VAL B CA 1
ATOM 2371 C C . VAL B 1 129 ? -1.876 11.906 17.797 1 84.31 129 VAL B C 1
ATOM 2373 O O . VAL B 1 129 ? -1.372 11.07 18.562 1 84.31 129 VAL B O 1
ATOM 2376 N N . SER B 1 130 ? -3.195 12.164 17.781 1 86.12 130 SER B N 1
ATOM 2377 C CA . SER B 1 130 ? -4.121 11.531 18.719 1 86.12 130 SER B CA 1
ATOM 2378 C C . SER B 1 130 ? -4.152 10.016 18.531 1 86.12 130 SER B C 1
ATOM 2380 O O . SER B 1 130 ? -4.59 9.289 19.422 1 86.12 130 SER B O 1
ATOM 2382 N N . ARG B 1 131 ? -3.668 9.578 17.422 1 83.31 131 ARG B N 1
ATOM 2383 C CA . ARG B 1 131 ? -3.596 8.141 17.172 1 83.31 131 ARG B CA 1
ATOM 2384 C C . ARG B 1 131 ? -2.494 7.5 18.016 1 83.31 131 ARG B C 1
ATOM 2386 O O . ARG B 1 131 ? -2.479 6.281 18.203 1 83.31 131 ARG B O 1
ATOM 2393 N N . PHE B 1 132 ? -1.616 8.266 18.5 1 79.25 132 PHE B N 1
ATOM 2394 C CA . PHE B 1 132 ? -0.448 7.73 19.188 1 79.25 132 PHE B CA 1
ATOM 2395 C C . PHE B 1 132 ? -0.479 8.094 20.672 1 79.25 132 PHE B C 1
ATOM 2397 O O . PHE B 1 132 ? 0.103 7.395 21.5 1 79.25 132 PHE B O 1
ATOM 2404 N N . THR B 1 133 ? -1.039 9.219 20.906 1 79.31 133 THR B N 1
ATOM 2405 C CA . THR B 1 133 ? -1.011 9.688 22.281 1 79.31 133 THR B CA 1
ATOM 2406 C C . THR B 1 133 ? -2.25 10.523 22.594 1 79.31 133 THR B C 1
ATOM 2408 O O . THR B 1 133 ? -2.836 11.133 21.703 1 79.31 133 THR B O 1
ATOM 2411 N N . ASP B 1 134 ? -2.643 10.547 23.781 1 81.88 134 ASP B N 1
ATOM 2412 C CA . ASP B 1 134 ? -3.748 11.383 24.234 1 81.88 134 ASP B CA 1
ATOM 2413 C C . ASP B 1 134 ? -3.256 12.773 24.625 1 81.88 134 ASP B C 1
ATOM 2415 O O . ASP B 1 134 ? -4.059 13.648 24.953 1 81.88 134 ASP B O 1
ATOM 2419 N N . ARG B 1 135 ? -1.969 12.922 24.531 1 79.56 135 ARG B N 1
ATOM 2420 C CA . ARG B 1 135 ? -1.4 14.219 24.891 1 79.56 135 ARG B CA 1
ATOM 2421 C C . ARG B 1 135 ? -1.74 15.273 23.844 1 79.56 135 ARG B C 1
ATOM 2423 O O . ARG B 1 135 ? -1.864 14.961 22.656 1 79.56 135 ARG B O 1
ATOM 2430 N N . LYS B 1 136 ? -1.982 16.453 24.344 1 78.75 136 LYS B N 1
ATOM 2431 C CA . LYS B 1 136 ? -2.209 17.594 23.453 1 78.75 136 LYS B CA 1
ATOM 2432 C C . LYS B 1 136 ? -0.926 18.391 23.234 1 78.75 136 LYS B C 1
ATOM 2434 O O . LYS B 1 136 ? -0.138 18.562 24.172 1 78.75 136 LYS B O 1
ATOM 2439 N N . PHE B 1 137 ? -0.763 18.75 22.047 1 77.88 137 PHE B N 1
ATOM 2440 C CA . PHE B 1 137 ? 0.46 19.484 21.734 1 77.88 137 PHE B CA 1
ATOM 2441 C C . PHE B 1 137 ? 0.138 20.844 21.141 1 77.88 137 PHE B C 1
ATOM 2443 O O . PHE B 1 137 ? -0.906 21.016 20.5 1 77.88 137 PHE B O 1
ATOM 2450 N N . ASP B 1 138 ? 0.994 21.812 21.484 1 80.25 138 ASP B N 1
ATOM 2451 C CA . ASP B 1 138 ? 0.988 23.094 20.781 1 80.25 138 ASP B CA 1
ATOM 2452 C C . ASP B 1 138 ? 1.971 23.078 19.609 1 80.25 138 ASP B C 1
ATOM 2454 O O . ASP B 1 138 ? 3.08 22.562 19.734 1 80.25 138 ASP B O 1
ATOM 2458 N N . TYR B 1 139 ? 1.438 23.484 18.484 1 80.75 139 TYR B N 1
ATOM 2459 C CA . TYR B 1 139 ? 2.297 23.547 17.297 1 80.75 139 TYR B CA 1
ATOM 2460 C C . TYR B 1 139 ? 2.771 24.969 17.047 1 80.75 139 TYR B C 1
ATOM 2462 O O . TYR B 1 139 ? 1.987 25.828 16.625 1 80.75 139 TYR B O 1
ATOM 2470 N N . PRO B 1 140 ? 4.043 25.188 17.297 1 80.12 140 PRO B N 1
ATOM 2471 C CA . PRO B 1 140 ? 4.551 26.531 17 1 80.12 140 PRO B CA 1
ATOM 2472 C C . PRO B 1 140 ? 4.332 26.938 15.539 1 80.12 140 PRO B C 1
ATOM 2474 O O . PRO B 1 140 ? 4.422 26.078 14.648 1 80.12 140 PRO B O 1
ATOM 2477 N N . ALA B 1 141 ? 4.07 28.219 15.328 1 78.75 141 ALA B N 1
ATOM 2478 C CA . ALA B 1 141 ? 3.758 28.766 14 1 78.75 141 ALA B CA 1
ATOM 2479 C C . ALA B 1 141 ? 4.863 28.438 13 1 78.75 141 ALA B C 1
ATOM 2481 O O . ALA B 1 141 ? 4.586 28.094 11.852 1 78.75 141 ALA B O 1
ATOM 2482 N N . GLU B 1 142 ? 6.066 28.516 13.422 1 77.38 142 GLU B N 1
ATOM 2483 C CA . GLU B 1 142 ? 7.207 28.25 12.547 1 77.38 142 GLU B CA 1
ATOM 2484 C C . GLU B 1 142 ? 7.211 26.797 12.078 1 77.38 142 GLU B C 1
ATOM 2486 O O . GLU B 1 142 ? 7.441 26.531 10.898 1 77.38 142 GLU B O 1
ATOM 2491 N N . LYS B 1 143 ? 6.855 25.953 12.969 1 74.62 143 LYS B N 1
ATOM 2492 C CA . LYS B 1 143 ? 6.832 24.531 12.625 1 74.62 143 LYS B CA 1
ATOM 2493 C C . LYS B 1 143 ? 5.645 24.203 11.727 1 74.62 143 LYS B C 1
ATOM 2495 O O . LYS B 1 143 ? 5.766 23.422 10.781 1 74.62 143 LYS B O 1
ATOM 2500 N N . LEU B 1 144 ? 4.555 24.875 12.039 1 78.88 144 LEU B N 1
ATOM 2501 C CA . LEU B 1 144 ? 3.363 24.688 11.219 1 78.88 144 LEU B CA 1
ATOM 2502 C C . LEU B 1 144 ? 3.59 25.188 9.797 1 78.88 144 LEU B C 1
ATOM 2504 O O . LEU B 1 144 ? 3.047 24.625 8.844 1 78.88 144 LEU B O 1
ATOM 2508 N N . GLY B 1 145 ? 4.41 26.25 9.711 1 76.94 145 GLY B N 1
ATOM 2509 C CA . GLY B 1 145 ? 4.707 26.844 8.406 1 76.94 145 GLY B CA 1
ATOM 2510 C C . GLY B 1 145 ? 5.5 25.906 7.508 1 76.94 145 GLY B C 1
ATOM 2511 O O . GLY B 1 145 ? 5.309 25.906 6.293 1 76.94 145 GLY B O 1
ATOM 2512 N N . ILE B 1 146 ? 6.305 25.078 8.094 1 75.5 146 ILE B N 1
ATOM 2513 C CA . ILE B 1 146 ? 7.188 24.234 7.301 1 75.5 146 ILE B CA 1
ATOM 2514 C C . ILE B 1 146 ? 6.578 22.844 7.148 1 75.5 146 ILE B C 1
ATOM 2516 O O . ILE B 1 146 ? 7.082 22.016 6.387 1 75.5 146 ILE B O 1
ATOM 2520 N N . THR B 1 147 ? 5.547 22.641 7.895 1 81.75 147 THR B N 1
ATOM 2521 C CA . THR B 1 147 ? 4.906 21.328 7.844 1 81.75 147 THR B CA 1
ATOM 2522 C C . THR B 1 147 ? 3.877 21.281 6.719 1 81.75 147 THR B C 1
ATOM 2524 O O . THR B 1 147 ? 3.072 22.188 6.562 1 81.75 147 THR B O 1
ATOM 2527 N N . LYS B 1 148 ? 3.947 20.328 5.887 1 89.75 148 LYS B N 1
ATOM 2528 C CA . LYS B 1 148 ? 2.932 20.109 4.859 1 89.75 148 LYS B CA 1
ATOM 2529 C C . LYS B 1 148 ? 1.886 19.109 5.32 1 89.75 148 LYS B C 1
ATOM 2531 O O . LYS B 1 148 ? 2.227 18.078 5.91 1 89.75 148 LYS B O 1
ATOM 2536 N N . VAL B 1 149 ? 0.69 19.531 5.156 1 94.56 149 VAL B N 1
ATOM 2537 C CA . VAL B 1 149 ? -0.429 18.641 5.426 1 94.56 149 VAL B CA 1
ATOM 2538 C C . VAL B 1 149 ? -1.223 18.406 4.145 1 94.56 149 VAL B C 1
ATOM 2540 O O . VAL B 1 149 ? -1.538 19.344 3.416 1 94.56 149 VAL B O 1
ATOM 2543 N N . ILE B 1 150 ? -1.464 17.172 3.873 1 97.38 150 ILE B N 1
ATOM 2544 C CA . ILE B 1 150 ? -2.244 16.766 2.711 1 97.38 150 ILE B CA 1
ATOM 2545 C C . ILE B 1 150 ? -3.625 16.281 3.156 1 97.38 150 ILE B C 1
ATOM 2547 O O . ILE B 1 150 ? -3.742 15.484 4.082 1 97.38 150 ILE B O 1
ATOM 2551 N N . ARG B 1 151 ? -4.598 16.875 2.572 1 98.25 151 ARG B N 1
ATOM 2552 C CA . ARG B 1 151 ? -5.965 16.406 2.756 1 98.25 151 ARG B CA 1
ATOM 2553 C C . ARG B 1 151 ? -6.41 15.531 1.584 1 98.25 151 ARG B C 1
ATOM 2555 O O . ARG B 1 151 ? -6.18 15.883 0.424 1 98.25 151 ARG B O 1
ATOM 2562 N N . ILE B 1 152 ? -7.004 14.406 1.826 1 98.25 152 ILE B N 1
ATOM 2563 C CA . ILE B 1 152 ? -7.559 13.523 0.801 1 98.25 152 ILE B CA 1
ATOM 2564 C C . ILE B 1 152 ? -9.078 13.484 0.925 1 98.25 152 ILE B C 1
ATOM 2566 O O . ILE B 1 152 ? -9.609 12.922 1.883 1 98.25 152 ILE B O 1
ATOM 2570 N N . ASP B 1 153 ? -9.719 14.086 -0.019 1 98.12 153 ASP B N 1
ATOM 2571 C CA . ASP B 1 153 ? -11.164 13.938 -0.127 1 98.12 153 ASP B CA 1
ATOM 2572 C C . ASP B 1 153 ? -11.531 12.602 -0.769 1 98.12 153 ASP B C 1
ATOM 2574 O O . ASP B 1 153 ? -11.109 12.312 -1.888 1 98.12 153 ASP B O 1
ATOM 2578 N N . ILE B 1 154 ? -12.398 11.812 -0.078 1 95.88 154 ILE B N 1
ATOM 2579 C CA . ILE B 1 154 ? -12.703 10.461 -0.516 1 95.88 154 ILE B CA 1
ATOM 2580 C C . ILE B 1 154 ? -13.773 10.5 -1.606 1 95.88 154 ILE B C 1
ATOM 2582 O O . ILE B 1 154 ? -14.867 11.023 -1.393 1 95.88 154 ILE B O 1
ATOM 2586 N N . ASP B 1 155 ? -13.43 10 -2.74 1 94.44 155 ASP B N 1
ATOM 2587 C CA . ASP B 1 155 ? -14.375 9.891 -3.846 1 94.44 155 ASP B CA 1
ATOM 2588 C C . ASP B 1 155 ? -15.156 8.586 -3.771 1 94.44 155 ASP B C 1
ATOM 2590 O O . ASP B 1 155 ? -16.359 8.555 -4.039 1 94.44 155 ASP B O 1
ATOM 2594 N N . SER B 1 156 ? -14.508 7.512 -3.488 1 92.69 156 SER B N 1
ATOM 2595 C CA . SER B 1 156 ? -15.094 6.18 -3.369 1 92.69 156 SER B CA 1
ATOM 2596 C C . SER B 1 156 ? -14.297 5.305 -2.41 1 92.69 156 SER B C 1
ATOM 2598 O O . SER B 1 156 ? -13.086 5.484 -2.264 1 92.69 156 SER B O 1
ATOM 2600 N N . ILE B 1 157 ? -14.984 4.434 -1.774 1 91.5 157 ILE B N 1
ATOM 2601 C CA . ILE B 1 157 ? -14.344 3.574 -0.789 1 91.5 157 ILE B CA 1
ATOM 2602 C C . ILE B 1 157 ? -15.039 2.215 -0.755 1 91.5 157 ILE B C 1
ATOM 2604 O O . ILE B 1 157 ? -16.266 2.139 -0.85 1 91.5 157 ILE B O 1
ATOM 2608 N N . LYS B 1 158 ? -14.234 1.23 -0.727 1 87.31 158 LYS B N 1
ATOM 2609 C CA . LYS B 1 158 ? -14.75 -0.133 -0.629 1 87.31 158 LYS B CA 1
ATOM 2610 C C . LYS B 1 158 ? -14.008 -0.923 0.445 1 87.31 158 LYS B C 1
ATOM 2612 O O . LYS B 1 158 ? -12.797 -0.769 0.613 1 87.31 158 LYS B O 1
ATOM 2617 N N . GLY B 1 159 ? -14.797 -1.624 1.2 1 85.62 159 GLY B N 1
ATOM 2618 C CA . GLY B 1 159 ? -14.227 -2.52 2.195 1 85.62 159 GLY B CA 1
ATOM 2619 C C . GLY B 1 159 ? -14.344 -3.984 1.816 1 85.62 159 GLY B C 1
ATOM 2620 O O . GLY B 1 159 ? -15.352 -4.402 1.242 1 85.62 159 GLY B O 1
ATOM 2621 N N . LYS B 1 160 ? -13.273 -4.707 2.047 1 77.19 160 LYS B N 1
ATOM 2622 C CA . LYS B 1 160 ? -13.289 -6.145 1.807 1 77.19 160 LYS B CA 1
ATOM 2623 C C . LYS B 1 160 ? -12.812 -6.914 3.037 1 77.19 160 LYS B C 1
ATOM 2625 O O . LYS B 1 160 ? -11.852 -6.508 3.693 1 77.19 160 LYS B O 1
ATOM 2630 N N . ALA B 1 161 ? -13.625 -7.828 3.365 1 72 161 ALA B N 1
ATOM 2631 C CA . ALA B 1 161 ? -13.242 -8.734 4.441 1 72 161 ALA B CA 1
ATOM 2632 C C . ALA B 1 161 ? -12.898 -10.117 3.898 1 72 161 ALA B C 1
ATOM 2634 O O . ALA B 1 161 ? -13.672 -10.703 3.135 1 72 161 ALA B O 1
ATOM 2635 N N . TYR B 1 162 ? -11.727 -10.523 4.121 1 65 162 TYR B N 1
ATOM 2636 C CA . TYR B 1 162 ? -11.297 -11.859 3.717 1 65 162 TYR B CA 1
ATOM 2637 C C . TYR B 1 162 ? -11.297 -12.812 4.902 1 65 162 TYR B C 1
ATOM 2639 O O . TYR B 1 162 ? -11 -12.414 6.031 1 65 162 TYR B O 1
ATOM 2647 N N . GLY B 1 163 ? -11.617 -14.133 4.688 1 58.84 163 GLY B N 1
ATOM 2648 C CA . GLY B 1 163 ? -11.5 -15.203 5.664 1 58.84 163 GLY B CA 1
ATOM 2649 C C . GLY B 1 163 ? -12.594 -15.18 6.711 1 58.84 163 GLY B C 1
ATOM 2650 O O . GLY B 1 163 ? -12.445 -15.766 7.789 1 58.84 163 GLY B O 1
ATOM 2651 N N . PHE B 1 164 ? -13.484 -14.242 6.754 1 50.91 164 PHE B N 1
ATOM 2652 C CA . PHE B 1 164 ? -14.5 -14.148 7.793 1 50.91 164 PHE B CA 1
ATOM 2653 C C . PHE B 1 164 ? -15.758 -14.906 7.387 1 50.91 164 PHE B C 1
ATOM 2655 O O . PHE B 1 164 ? -16.656 -15.117 8.211 1 50.91 164 PHE B O 1
ATOM 2662 N N . GLY B 1 165 ? -15.914 -15.125 6.148 1 48.44 165 GLY B N 1
ATOM 2663 C CA . GLY B 1 165 ? -17.141 -15.828 5.812 1 48.44 165 GLY B CA 1
ATOM 2664 C C . GLY B 1 165 ? -17.062 -17.328 6.059 1 48.44 165 GLY B C 1
ATOM 2665 O O . GLY B 1 165 ? -16.016 -17.844 6.43 1 48.44 165 GLY B O 1
ATOM 2666 N N . GLU B 1 166 ? -18.297 -17.953 6.184 1 43.94 166 GLU B N 1
ATOM 2667 C CA . GLU B 1 166 ? -18.469 -19.406 6.301 1 43.94 166 GLU B CA 1
ATOM 2668 C C . GLU B 1 166 ? -17.641 -20.141 5.258 1 43.94 166 GLU B C 1
ATOM 2670 O O . GLU B 1 166 ? -17.422 -19.641 4.152 1 43.94 166 GLU B O 1
ATOM 2675 N N . GLN B 1 167 ? -16.719 -20.922 5.766 1 42.72 167 GLN B N 1
ATOM 2676 C CA . GLN B 1 167 ? -15.977 -21.812 4.871 1 42.72 167 GLN B CA 1
ATOM 2677 C C . GLN B 1 167 ? -16.844 -22.281 3.707 1 42.72 167 GLN B C 1
ATOM 2679 O O . GLN B 1 167 ? -18.016 -22.641 3.898 1 42.72 167 GLN B O 1
ATOM 2684 N N . ARG B 1 168 ? -16.812 -21.656 2.568 1 39.12 168 ARG B N 1
ATOM 2685 C CA . ARG B 1 168 ? -17.672 -22.234 1.522 1 39.12 168 ARG B CA 1
ATOM 2686 C C . ARG B 1 168 ? -17.688 -23.75 1.595 1 39.12 168 ARG B C 1
ATOM 2688 O O . ARG B 1 168 ? -16.641 -24.375 1.779 1 39.12 168 ARG B O 1
ATOM 2695 N N . PRO B 1 169 ? -18.812 -24.281 1.663 1 36.09 169 PRO B N 1
ATOM 2696 C CA . PRO B 1 169 ? -18.844 -25.734 1.438 1 36.09 169 PRO B CA 1
ATOM 2697 C C . PRO B 1 169 ? -18.078 -26.141 0.177 1 36.09 169 PRO B C 1
ATOM 2699 O O . PRO B 1 169 ? -17.969 -25.359 -0.767 1 36.09 169 PRO B O 1
ATOM 2702 N N . GLU B 1 170 ? -17.047 -27 0.194 1 35.38 170 GLU B N 1
ATOM 2703 C CA . GLU B 1 170 ? -16.484 -27.719 -0.951 1 35.38 170 GLU B CA 1
ATOM 2704 C C . GLU B 1 170 ? -17.5 -27.828 -2.084 1 35.38 170 GLU B C 1
ATOM 2706 O O . GLU B 1 170 ? -18.609 -28.312 -1.879 1 35.38 170 GLU B O 1
ATOM 2711 N N . GLN B 1 171 ? -17.781 -26.906 -2.773 1 32.81 171 GLN B N 1
ATOM 2712 C CA . GLN B 1 171 ? -18.594 -27.5 -3.826 1 32.81 171 GLN B CA 1
ATOM 2713 C C . GLN B 1 171 ? -17.906 -28.688 -4.465 1 32.81 171 GLN B C 1
ATOM 2715 O O . GLN B 1 171 ? -16.688 -28.688 -4.656 1 32.81 171 GLN B O 1
ATOM 2720 N N . PRO B 1 172 ? -18.516 -29.859 -4.746 1 36.03 172 PRO B N 1
ATOM 2721 C CA . PRO B 1 172 ? -18.016 -31.141 -5.266 1 36.03 172 PRO B CA 1
ATOM 2722 C C . PRO B 1 172 ? -17.031 -30.969 -6.422 1 36.03 172 PRO B C 1
ATOM 2724 O O . PRO B 1 172 ? -16.094 -31.734 -6.551 1 36.03 172 PRO B O 1
ATOM 2727 N N . GLY B 1 173 ? -17.219 -30.125 -7.516 1 30.58 173 GLY B N 1
ATOM 2728 C CA . GLY B 1 173 ? -16.547 -30.141 -8.805 1 30.58 173 GLY B CA 1
ATOM 2729 C C . GLY B 1 173 ? -15.211 -29.422 -8.789 1 30.58 173 GLY B C 1
ATOM 2730 O O . GLY B 1 173 ? -14.508 -29.391 -9.805 1 30.58 173 GLY B O 1
ATOM 2731 N N . GLU B 1 174 ? -14.945 -28.547 -7.98 1 30.66 174 GLU B N 1
ATOM 2732 C CA . GLU B 1 174 ? -13.602 -27.984 -8.094 1 30.66 174 GLU B CA 1
ATOM 2733 C C . GLU B 1 174 ? -12.57 -28.844 -7.375 1 30.66 174 GLU B C 1
ATOM 2735 O O . GLU B 1 174 ? -11.375 -28.562 -7.41 1 30.66 174 GLU B O 1
ATOM 2740 N N . THR B 1 175 ? -12.898 -29.672 -6.438 1 26.34 175 THR B N 1
ATOM 2741 C CA . THR B 1 175 ? -12.156 -30.875 -6.035 1 26.34 175 THR B CA 1
ATOM 2742 C C . THR B 1 175 ? -12.453 -32.031 -6.98 1 26.34 175 THR B C 1
ATOM 2744 O O . THR B 1 175 ? -11.914 -33.125 -6.809 1 26.34 175 THR B O 1
ATOM 2747 N N . ASP B 1 176 ? -13.172 -31.984 -8.102 1 23.73 176 ASP B N 1
ATOM 2748 C CA . ASP B 1 176 ? -13.219 -33.312 -8.672 1 23.73 176 ASP B CA 1
ATOM 2749 C C . ASP B 1 176 ? -11.859 -33.719 -9.234 1 23.73 176 ASP B C 1
ATOM 2751 O O . ASP B 1 176 ? -11.148 -32.906 -9.82 1 23.73 176 ASP B O 1
#

InterPro domains:
  IPR012349 FMN-binding split barrel [G3DSA:2.30.110.10] (10-162)
  IPR024747 Pyridoxamine 5'-phosphate oxidase-related [PF12900] (22-160)

Sequence (352 aa):
MTEPASDLLSRPMRRRSREISDRAEIDAILASDKVLHLALARDNVPFLVPVFYGFDGKALYVHSASAGTKIEILKTNNRVCFEVTTENGVVTAEAACDFEAKHRTVIGFGRASFVDDVAEKTRALDLIVSRFTDRKFDYPAEKLGITKVIRIDIDSIKGKAYGFGEQRPEQPGETDMTEPASDLLSRPMRRRSREISDRAEIDAILASDKVLHLALARDNVPFLVPVFYGFDGKALYVHSASAGTKIEILKTNNRVCFEVTTENGVVTAEAACDFEAKHRTVIGFGRASFVDDVAEKTRALDLIVSRFTDRKFDYPAEKLGITKVIRIDIDSIKGKAYGFGEQRPEQPGETD